Protein AF-A0A6A9TA96-F1 (afdb_monomer_lite)

Structure (mmCIF, N/CA/C/O backbone):
data_AF-A0A6A9TA96-F1
#
_entry.id   AF-A0A6A9TA96-F1
#
loop_
_atom_site.group_PDB
_atom_site.id
_atom_site.type_symbol
_atom_site.label_atom_id
_atom_site.label_alt_id
_atom_site.label_comp_id
_atom_site.label_asym_id
_atom_site.label_entity_id
_atom_site.label_seq_id
_atom_site.pdbx_PDB_ins_code
_atom_site.Cartn_x
_atom_site.Cartn_y
_atom_site.Cartn_z
_atom_site.occupancy
_atom_site.B_iso_or_equiv
_atom_site.auth_seq_id
_atom_site.auth_comp_id
_atom_site.auth_asym_id
_atom_site.auth_atom_id
_atom_site.pdbx_PDB_model_num
ATOM 1 N N . MET A 1 1 ? 14.847 19.707 -3.469 1.00 30.00 1 MET A N 1
ATOM 2 C CA . MET A 1 1 ? 13.689 18.812 -3.678 1.00 30.00 1 MET A CA 1
ATOM 3 C C . MET A 1 1 ? 14.138 17.397 -3.348 1.00 30.00 1 MET A C 1
ATOM 5 O O . MET A 1 1 ? 14.664 16.710 -4.213 1.00 30.00 1 MET A O 1
ATOM 9 N N . SER A 1 2 ? 14.059 17.014 -2.070 1.00 25.34 2 SER A N 1
ATOM 10 C CA . SER A 1 2 ? 14.466 15.679 -1.622 1.00 25.34 2 SER A CA 1
ATOM 11 C C . SER A 1 2 ? 13.439 14.661 -2.094 1.00 25.34 2 SER A C 1
ATOM 13 O O . SER A 1 2 ? 12.311 14.654 -1.615 1.00 25.34 2 SER A O 1
ATOM 15 N N . SER A 1 3 ? 13.832 13.813 -3.042 1.00 28.92 3 SER A N 1
ATOM 16 C CA . SER A 1 3 ? 13.145 12.547 -3.272 1.00 28.92 3 SER A CA 1
ATOM 17 C C . SER A 1 3 ? 13.377 11.684 -2.038 1.00 28.92 3 SER A C 1
ATOM 19 O O . SER A 1 3 ? 14.459 11.126 -1.870 1.00 28.92 3 SER A O 1
ATOM 21 N N . VAL A 1 4 ? 12.390 11.624 -1.148 1.00 33.72 4 VAL A N 1
ATOM 22 C CA . VAL A 1 4 ? 12.349 10.601 -0.107 1.00 33.72 4 VAL A CA 1
ATOM 23 C C . VAL A 1 4 ? 12.050 9.301 -0.840 1.00 33.72 4 VAL A C 1
ATOM 25 O O . VAL A 1 4 ? 10.912 8.999 -1.179 1.00 33.72 4 VAL A O 1
ATOM 28 N N . THR A 1 5 ? 13.096 8.555 -1.180 1.00 41.03 5 THR A N 1
ATOM 29 C CA . THR A 1 5 ? 12.968 7.126 -1.445 1.00 41.03 5 THR A CA 1
ATOM 30 C C . THR A 1 5 ? 12.476 6.508 -0.146 1.00 41.03 5 THR A C 1
ATOM 32 O O . THR A 1 5 ? 13.286 6.236 0.735 1.00 41.03 5 THR A O 1
ATOM 35 N N . GLY A 1 6 ? 11.155 6.398 0.009 1.00 42.59 6 GLY A N 1
ATOM 36 C CA . GLY A 1 6 ? 10.542 5.762 1.164 1.00 42.59 6 GLY A CA 1
ATOM 37 C C . GLY A 1 6 ? 11.097 4.352 1.283 1.00 42.59 6 GLY A C 1
ATOM 38 O O . GLY A 1 6 ? 10.805 3.502 0.442 1.00 42.59 6 GLY A O 1
ATOM 39 N N . GLU A 1 7 ? 11.954 4.133 2.280 1.00 48.88 7 GLU A N 1
ATOM 40 C CA . GLU A 1 7 ? 12.377 2.793 2.667 1.00 48.88 7 GLU A CA 1
ATOM 41 C C . GLU A 1 7 ? 11.119 1.968 2.918 1.00 48.88 7 GLU A C 1
ATOM 43 O O . GLU A 1 7 ? 10.168 2.436 3.551 1.00 48.88 7 GLU A O 1
ATOM 48 N N . ILE A 1 8 ? 11.089 0.794 2.298 1.00 52.81 8 ILE A N 1
ATOM 49 C CA . ILE A 1 8 ? 9.948 -0.109 2.288 1.00 52.81 8 ILE A CA 1
ATOM 50 C C . ILE A 1 8 ? 10.206 -1.139 3.382 1.00 52.81 8 ILE A C 1
ATOM 52 O O . ILE A 1 8 ? 11.302 -1.690 3.437 1.00 52.81 8 ILE A O 1
ATOM 56 N N . SER A 1 9 ? 9.229 -1.357 4.256 1.00 56.16 9 SER A N 1
ATOM 57 C CA . SER A 1 9 ? 9.352 -2.243 5.412 1.00 56.16 9 SER A CA 1
ATOM 58 C C . SER A 1 9 ? 9.033 -3.686 5.017 1.00 56.16 9 SER A C 1
ATOM 60 O O . SER A 1 9 ? 8.290 -3.918 4.061 1.00 56.16 9 SER A O 1
ATOM 62 N N . ARG A 1 10 ? 9.533 -4.657 5.791 1.00 55.06 10 ARG A N 1
ATOM 63 C CA . ARG A 1 10 ? 9.153 -6.080 5.701 1.00 55.06 10 ARG A CA 1
ATOM 64 C C . ARG A 1 10 ? 7.631 -6.270 5.726 1.00 55.06 10 ARG A C 1
ATOM 66 O O . ARG A 1 10 ? 7.088 -7.121 5.039 1.00 55.06 10 ARG A O 1
ATOM 73 N N . LEU A 1 11 ? 6.906 -5.410 6.440 1.00 58.88 11 LEU A N 1
ATOM 74 C CA . LEU A 1 11 ? 5.443 -5.468 6.471 1.00 58.88 11 LEU A CA 1
ATOM 75 C C . LEU A 1 11 ? 4.787 -5.203 5.118 1.00 58.88 11 LEU A C 1
ATOM 77 O O . LEU A 1 11 ? 3.706 -5.722 4.871 1.00 58.88 11 LEU A O 1
ATOM 81 N N . ASP A 1 12 ? 5.436 -4.470 4.213 1.00 57.81 12 ASP A N 1
ATOM 82 C CA . ASP A 1 12 ? 4.929 -4.285 2.853 1.00 57.81 12 ASP A CA 1
ATOM 83 C C . ASP A 1 12 ? 5.019 -5.572 2.015 1.00 57.81 12 ASP A C 1
ATOM 85 O O . ASP A 1 12 ? 4.557 -5.565 0.868 1.00 57.81 12 ASP A O 1
ATOM 89 N N . THR A 1 13 ? 5.603 -6.650 2.576 1.00 57.91 13 THR A N 1
ATOM 90 C CA . THR A 1 13 ? 5.736 -7.962 1.945 1.00 57.91 13 THR A CA 1
ATOM 91 C C . THR A 1 13 ? 4.836 -9.085 2.419 1.00 57.91 13 THR A C 1
ATOM 93 O O . THR A 1 13 ? 4.806 -10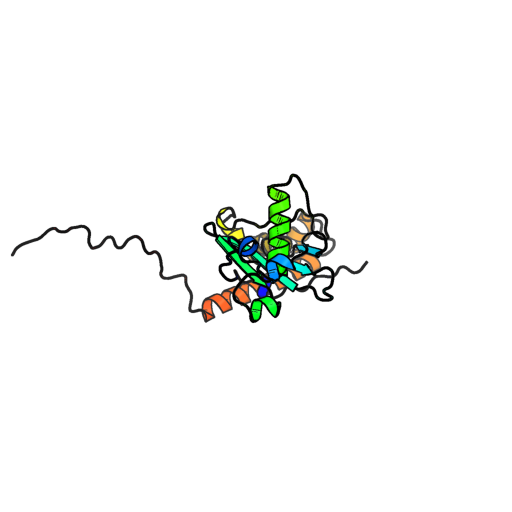.123 1.764 1.00 57.91 13 THR A O 1
ATOM 96 N N . GLU A 1 14 ? 4.025 -8.877 3.455 1.00 67.06 14 GLU A N 1
ATOM 97 C CA . GLU A 1 14 ? 3.219 -9.941 4.070 1.00 67.06 14 GLU A CA 1
ATOM 98 C C . GLU A 1 14 ? 1.698 -9.685 3.989 1.00 67.06 14 GLU A C 1
ATOM 100 O O . GLU A 1 14 ? 1.204 -8.596 4.304 1.00 67.06 14 GLU A O 1
ATOM 105 N N . ILE A 1 15 ? 0.922 -10.686 3.534 1.00 69.31 15 ILE A N 1
ATOM 106 C CA . ILE A 1 15 ? -0.541 -10.588 3.571 1.00 69.31 15 ILE A CA 1
ATOM 107 C C . ILE A 1 15 ? -0.902 -10.693 5.043 1.00 69.31 15 ILE A C 1
ATOM 109 O O . ILE A 1 15 ? -0.838 -11.776 5.616 1.00 69.31 15 ILE A O 1
ATOM 113 N N . GLY A 1 16 ? -1.255 -9.559 5.641 1.00 74.44 16 GLY A N 1
ATOM 114 C CA . GLY A 1 16 ? -1.584 -9.505 7.056 1.00 74.44 16 GLY A CA 1
ATOM 115 C C . GLY A 1 16 ? -2.846 -10.282 7.439 1.00 74.44 16 GLY A C 1
ATOM 116 O O . GLY A 1 16 ? -3.554 -10.855 6.604 1.00 74.44 16 GLY A O 1
ATOM 117 N N . ASP A 1 17 ? -3.157 -10.242 8.729 1.00 80.56 17 ASP A N 1
ATOM 118 C CA . ASP A 1 17 ? -4.259 -10.978 9.339 1.00 80.56 17 ASP A CA 1
ATOM 119 C C . ASP A 1 17 ? -5.628 -10.663 8.734 1.00 80.56 17 ASP A C 1
ATOM 121 O O . ASP A 1 17 ? -5.887 -9.593 8.176 1.00 80.56 17 ASP A O 1
ATOM 125 N N . ARG A 1 18 ? -6.572 -11.594 8.911 1.00 85.50 18 ARG A N 1
ATOM 126 C CA . ARG A 1 18 ? -7.978 -11.359 8.575 1.00 85.50 18 ARG A CA 1
ATOM 127 C C . ARG A 1 18 ? -8.570 -10.304 9.512 1.00 85.50 18 ARG A C 1
ATOM 129 O O . ARG A 1 18 ? -8.694 -10.521 10.715 1.00 85.50 18 ARG A O 1
ATOM 136 N N . LEU A 1 19 ? -9.033 -9.197 8.939 1.00 86.25 19 LEU A N 1
ATOM 137 C CA . LEU A 1 19 ? -9.607 -8.067 9.664 1.00 86.25 19 LEU A CA 1
ATOM 138 C C . LEU A 1 19 ? -11.125 -8.001 9.496 1.00 86.25 19 LEU A C 1
ATOM 140 O O . LEU A 1 19 ? -11.675 -8.206 8.409 1.00 86.25 19 LEU A O 1
ATOM 144 N N . SER A 1 20 ? -11.815 -7.640 10.578 1.00 85.06 20 SER A N 1
ATOM 145 C CA . SER A 1 20 ? -13.244 -7.332 10.555 1.00 85.06 20 SER A CA 1
ATOM 146 C C . SER A 1 20 ? -13.474 -5.854 10.838 1.00 85.06 20 SER A C 1
ATOM 148 O O . SER A 1 20 ? -13.078 -5.344 11.881 1.00 85.06 20 SER A O 1
ATOM 150 N N . PHE A 1 21 ? -14.164 -5.180 9.916 1.00 83.75 21 PHE A N 1
ATOM 151 C CA . PHE A 1 21 ? -14.597 -3.785 10.068 1.00 83.75 21 PHE A CA 1
ATOM 152 C C . PHE A 1 21 ? -16.111 -3.648 10.277 1.00 83.75 21 PHE A C 1
ATOM 154 O O . PHE A 1 21 ? -16.600 -2.541 10.479 1.00 83.75 21 PHE A O 1
ATOM 161 N N . ARG A 1 22 ? -16.868 -4.753 10.184 1.00 74.56 22 ARG A N 1
ATOM 162 C CA . ARG A 1 22 ? -18.334 -4.730 10.029 1.00 74.56 22 ARG A CA 1
ATOM 163 C C . ARG A 1 22 ? -19.054 -4.112 11.232 1.00 74.56 22 ARG A C 1
ATOM 165 O O . ARG A 1 22 ? -20.012 -3.384 11.024 1.00 74.56 22 ARG A O 1
ATOM 172 N N . ASN A 1 23 ? -18.554 -4.347 12.446 1.00 74.94 23 ASN A N 1
ATOM 173 C CA . ASN A 1 23 ? -19.250 -3.968 13.682 1.00 74.94 23 ASN A CA 1
ATOM 174 C C . ASN A 1 23 ? -18.553 -2.835 14.452 1.00 74.94 23 ASN A C 1
ATOM 176 O O . ASN A 1 23 ? -19.055 -2.398 15.479 1.00 74.94 23 ASN A O 1
ATOM 180 N N . LEU A 1 24 ? -17.403 -2.346 13.977 1.00 78.38 24 LEU A N 1
ATOM 181 C CA . LEU A 1 24 ? -16.628 -1.315 14.680 1.00 78.38 24 LEU A CA 1
ATOM 182 C C . LEU A 1 24 ? -17.373 0.018 14.868 1.00 78.38 24 LEU A C 1
ATOM 184 O O . LEU A 1 24 ? -17.232 0.605 15.942 1.00 78.38 24 LEU A O 1
ATOM 188 N N . PRO A 1 25 ? -18.168 0.510 13.888 1.00 70.62 25 PRO A N 1
ATOM 189 C CA . PRO A 1 25 ? -18.935 1.739 14.080 1.00 70.62 25 PRO A CA 1
ATOM 190 C C . PRO A 1 25 ? -19.945 1.630 15.227 1.00 70.62 25 PRO A C 1
ATOM 192 O O . PRO A 1 25 ? -20.059 2.552 16.027 1.00 70.62 25 PRO A O 1
ATOM 195 N N . GLU A 1 26 ? -20.652 0.502 15.307 1.00 66.81 26 GLU A N 1
ATOM 196 C CA . GLU A 1 26 ? -21.730 0.260 16.273 1.00 66.81 26 GLU A CA 1
ATOM 197 C C . GLU A 1 26 ? -21.192 -0.135 17.653 1.00 66.81 26 GLU A C 1
ATOM 199 O O . GLU A 1 26 ? -21.754 0.252 18.671 1.00 66.81 26 GLU A O 1
ATOM 204 N N . ALA A 1 27 ? -20.062 -0.845 17.697 1.00 68.62 27 ALA A N 1
ATOM 205 C CA . ALA A 1 27 ? -19.408 -1.270 18.933 1.00 68.62 27 ALA A CA 1
ATOM 206 C C . ALA A 1 27 ? -18.688 -0.133 19.682 1.00 68.62 27 ALA A C 1
ATOM 208 O O . ALA A 1 27 ? -18.127 -0.368 20.749 1.00 68.62 27 ALA A O 1
ATOM 209 N N . GLY A 1 28 ? -18.662 1.087 19.132 1.00 71.38 28 GLY A N 1
ATOM 210 C CA . GLY A 1 28 ? -17.949 2.211 19.739 1.00 71.38 28 GLY A CA 1
ATOM 211 C C . GLY A 1 28 ? -16.431 2.010 19.786 1.00 71.38 28 GLY A C 1
ATOM 212 O O . GLY A 1 28 ? -15.777 2.493 20.708 1.00 71.38 28 GLY A O 1
ATOM 213 N N . ASP A 1 29 ? -15.869 1.287 18.812 1.00 85.19 29 ASP A N 1
ATOM 214 C CA . ASP A 1 29 ? -14.448 0.947 18.802 1.00 85.19 29 ASP A CA 1
ATOM 215 C C . ASP A 1 29 ? -13.564 2.207 18.819 1.00 85.19 29 ASP A C 1
ATOM 217 O O . ASP A 1 29 ? -13.749 3.147 18.037 1.00 85.19 29 ASP A O 1
ATOM 221 N N . THR A 1 30 ? -12.579 2.228 19.720 1.00 83.12 30 THR A N 1
ATOM 222 C CA . THR A 1 30 ? -11.767 3.426 19.970 1.00 83.12 30 THR A CA 1
ATOM 223 C C . THR A 1 30 ? -10.874 3.764 18.776 1.00 83.12 30 THR A C 1
ATOM 225 O O . THR A 1 30 ? -10.707 4.941 18.446 1.00 83.12 30 THR A O 1
ATOM 228 N N . SER A 1 31 ? -10.308 2.763 18.100 1.00 85.75 31 SER A N 1
ATOM 229 C CA . SER A 1 31 ? -9.467 2.963 16.916 1.00 85.75 31 SER A CA 1
ATOM 230 C C . SER A 1 31 ? -10.297 3.464 15.739 1.00 85.75 31 SER A C 1
ATOM 232 O O . SER A 1 31 ? -9.901 4.421 15.065 1.00 85.75 31 SER A O 1
ATOM 234 N N . TRP A 1 32 ? -11.494 2.907 15.553 1.00 84.75 32 TRP A N 1
ATOM 235 C CA . TRP A 1 32 ? -12.450 3.379 14.561 1.00 84.75 32 TRP A CA 1
ATOM 236 C C . TRP A 1 32 ? -12.879 4.821 14.826 1.00 84.75 32 TRP A C 1
ATOM 238 O O . TRP A 1 32 ? -12.870 5.642 13.908 1.00 84.75 32 TRP A O 1
ATOM 248 N N . GLN A 1 33 ? -13.227 5.169 16.064 1.00 86.38 33 GLN A N 1
ATOM 249 C CA . GLN A 1 33 ? -13.641 6.525 16.420 1.00 86.38 33 GLN A CA 1
ATOM 250 C C . GLN A 1 33 ? -12.507 7.536 16.289 1.00 86.38 33 GLN A C 1
ATOM 252 O O . GLN A 1 33 ? -12.757 8.658 15.854 1.00 86.38 33 GLN A O 1
ATOM 257 N N . LYS A 1 34 ? -11.268 7.166 16.630 1.00 87.12 34 LYS A N 1
ATOM 258 C CA . LYS A 1 34 ? -10.094 8.044 16.517 1.00 87.12 34 LYS A CA 1
ATOM 259 C C . LYS A 1 34 ? -9.636 8.251 15.078 1.00 87.12 34 LYS A C 1
ATOM 261 O O . LYS A 1 34 ? -9.070 9.297 14.787 1.00 87.12 34 LYS A O 1
ATOM 266 N N . ALA A 1 35 ? -9.910 7.319 14.169 1.00 88.25 35 ALA A N 1
ATOM 267 C CA . ALA A 1 35 ? -9.475 7.432 12.782 1.00 88.25 35 ALA A CA 1
ATOM 268 C C . ALA A 1 35 ? -10.060 8.680 12.098 1.00 88.25 35 ALA A C 1
ATOM 270 O O . ALA A 1 35 ? -11.286 8.827 11.993 1.00 88.25 35 ALA A O 1
ATOM 271 N N . ARG A 1 36 ? -9.174 9.566 11.625 1.00 89.06 36 ARG A N 1
ATOM 272 C CA . ARG A 1 36 ? -9.486 10.824 10.926 1.00 89.06 36 ARG A CA 1
ATOM 273 C C . ARG A 1 36 ? -9.069 10.719 9.451 1.00 89.06 36 ARG A C 1
ATOM 275 O O . ARG A 1 36 ? -7.999 11.209 9.107 1.00 89.06 36 ARG A O 1
ATOM 282 N N . PRO A 1 37 ? -9.876 10.091 8.574 1.00 85.19 37 PRO A N 1
ATOM 283 C CA . PRO A 1 37 ? -9.477 9.816 7.189 1.00 85.19 37 PRO A CA 1
ATOM 284 C C . PRO A 1 37 ? -9.059 11.078 6.423 1.00 85.19 37 PRO A C 1
ATOM 286 O O . PRO A 1 37 ? -8.030 11.071 5.774 1.00 85.19 37 PRO A O 1
ATOM 289 N N . TYR A 1 38 ? -9.787 12.184 6.576 1.00 81.06 38 TYR A N 1
ATOM 290 C CA . TYR A 1 38 ? -9.560 13.421 5.808 1.00 81.06 38 TYR A CA 1
ATOM 291 C C . TYR A 1 38 ? -8.459 14.333 6.357 1.00 81.06 38 TYR A C 1
ATOM 293 O O . TYR A 1 38 ? -8.223 15.408 5.823 1.00 81.06 38 TYR A O 1
ATOM 301 N N . GLN A 1 39 ? -7.858 13.957 7.481 1.00 86.25 39 GLN A N 1
ATOM 302 C CA . GLN A 1 39 ? -6.756 14.699 8.094 1.00 86.25 39 GLN A CA 1
ATOM 303 C C . GLN A 1 39 ? -5.508 13.817 8.214 1.00 86.25 39 GLN A C 1
ATOM 305 O O . GLN A 1 39 ? -4.517 14.238 8.794 1.00 86.25 39 GLN A O 1
ATOM 310 N N . SER A 1 40 ? -5.586 12.570 7.741 1.00 91.75 40 SER A N 1
ATOM 311 C CA . SER A 1 40 ? -4.449 11.659 7.715 1.00 91.75 40 SER A CA 1
ATOM 312 C C . SER A 1 40 ? -3.765 11.775 6.364 1.00 91.75 40 SER A C 1
ATOM 314 O O . SER A 1 40 ? -4.443 11.889 5.343 1.00 91.75 40 SER A O 1
ATOM 316 N N . ASP A 1 41 ? -2.443 11.680 6.361 1.00 94.06 41 ASP A N 1
ATOM 317 C CA . ASP A 1 41 ? -1.680 11.585 5.127 1.00 94.06 41 ASP A CA 1
ATOM 318 C C . ASP A 1 41 ? -1.533 10.120 4.724 1.00 94.06 41 ASP A C 1
ATOM 320 O O . ASP A 1 41 ? -1.311 9.238 5.563 1.00 94.06 41 ASP A O 1
ATOM 324 N N . PHE A 1 42 ? -1.635 9.869 3.423 1.00 93.38 42 PHE A N 1
ATOM 325 C CA . PHE A 1 42 ? -1.468 8.549 2.832 1.00 93.38 42 PHE A CA 1
ATOM 326 C C . PHE A 1 42 ? -0.404 8.621 1.751 1.00 93.38 42 PHE A C 1
ATOM 328 O O . PHE A 1 42 ? -0.450 9.501 0.900 1.00 93.38 42 PHE A O 1
ATOM 335 N N . GLU A 1 43 ? 0.513 7.667 1.731 1.00 91.62 43 GLU A N 1
ATOM 336 C CA . GLU A 1 43 ? 1.447 7.476 0.629 1.00 91.62 43 GLU A CA 1
ATOM 337 C C . GLU A 1 43 ? 1.309 6.045 0.129 1.00 91.62 43 GLU A C 1
ATOM 339 O O . GLU A 1 43 ? 1.587 5.093 0.858 1.00 91.62 43 GLU A O 1
ATOM 344 N N . ARG A 1 44 ? 0.873 5.859 -1.118 1.00 87.56 44 ARG A N 1
ATOM 345 C CA . ARG A 1 44 ? 0.816 4.513 -1.689 1.00 87.56 44 ARG A CA 1
ATOM 346 C C . ARG A 1 44 ? 2.223 4.007 -2.013 1.00 87.56 44 ARG A C 1
ATOM 348 O O . ARG A 1 44 ? 2.898 4.591 -2.867 1.00 87.56 44 ARG A O 1
ATOM 355 N N . LEU A 1 45 ? 2.619 2.892 -1.399 1.00 83.31 45 LEU A N 1
ATOM 356 C CA . LEU A 1 45 ? 3.893 2.214 -1.657 1.00 83.31 45 LEU A CA 1
ATOM 357 C C . LEU A 1 45 ? 3.745 1.120 -2.715 1.00 83.31 45 LEU A C 1
ATOM 359 O O . LEU A 1 45 ? 4.517 1.062 -3.671 1.00 83.31 45 LEU A O 1
ATOM 363 N N . SER A 1 46 ? 2.735 0.263 -2.572 1.00 77.50 46 SER A N 1
ATOM 364 C CA . SER A 1 46 ? 2.457 -0.842 -3.492 1.00 77.50 46 SER A CA 1
ATOM 365 C C . SER A 1 46 ? 0.957 -0.973 -3.759 1.00 77.50 46 SER A C 1
ATOM 367 O O . SER A 1 46 ? 0.160 -0.075 -3.464 1.00 77.50 46 SER A O 1
ATOM 369 N N . LYS A 1 47 ? 0.540 -2.090 -4.365 1.00 78.31 47 LYS A N 1
ATOM 370 C CA . LYS A 1 47 ? -0.883 -2.330 -4.621 1.00 78.31 47 LYS A CA 1
ATOM 371 C C . LYS A 1 47 ? -1.676 -2.446 -3.315 1.00 78.31 47 LYS A C 1
ATOM 373 O O . LYS A 1 47 ? -2.798 -1.944 -3.266 1.00 78.31 47 LYS A O 1
ATOM 378 N N . LEU A 1 48 ? -1.052 -3.033 -2.291 1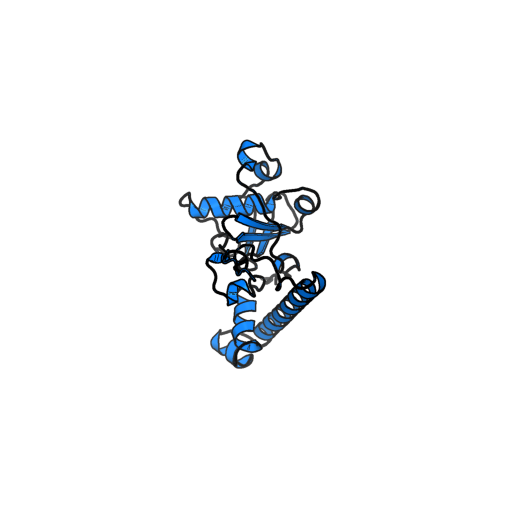.00 79.50 48 LEU A N 1
ATOM 379 C CA . LEU A 1 48 ? -1.607 -3.235 -0.953 1.00 79.50 48 LEU A CA 1
ATOM 380 C C . LEU A 1 48 ? -0.947 -2.391 0.143 1.00 79.50 48 LEU A C 1
ATOM 382 O O . LEU A 1 48 ? -1.595 -2.146 1.158 1.00 79.50 48 LEU A O 1
ATOM 386 N N . GLY A 1 49 ? 0.311 -1.989 -0.044 1.00 86.12 49 GLY A N 1
ATOM 387 C CA . GLY A 1 49 ? 1.128 -1.285 0.942 1.00 86.12 49 GLY A CA 1
ATOM 388 C C . GLY A 1 49 ? 0.971 0.231 0.871 1.00 86.12 49 GLY A C 1
ATOM 389 O O . GLY A 1 49 ? 0.979 0.832 -0.210 1.00 86.12 49 GLY A O 1
ATOM 390 N N . TRP A 1 50 ? 0.865 0.846 2.039 1.00 89.56 50 TRP A N 1
ATOM 391 C CA . TRP A 1 50 ? 0.659 2.269 2.260 1.00 89.56 50 TRP A CA 1
ATOM 392 C C . TRP A 1 50 ? 1.534 2.730 3.419 1.00 89.56 50 TRP A C 1
ATOM 394 O O . TRP A 1 50 ? 1.647 2.024 4.415 1.00 89.56 50 TRP A O 1
ATOM 404 N N . LYS A 1 51 ? 2.064 3.950 3.352 1.00 92.25 51 LYS A N 1
ATOM 405 C CA . LYS A 1 51 ? 2.400 4.690 4.569 1.00 92.25 51 LYS A CA 1
ATOM 406 C C . LYS A 1 51 ? 1.186 5.500 4.980 1.00 92.25 51 LYS A C 1
ATOM 408 O O . LYS A 1 51 ? 0.536 6.122 4.139 1.00 92.25 51 LYS A O 1
ATOM 413 N N . VAL A 1 52 ? 0.878 5.487 6.267 1.00 93.69 52 VAL A N 1
ATOM 414 C CA . VAL A 1 52 ? -0.223 6.260 6.837 1.00 93.69 52 VAL A CA 1
ATOM 415 C C . VAL A 1 52 ? 0.304 7.066 8.008 1.00 93.69 52 VAL A C 1
ATOM 417 O O . VAL A 1 52 ? 0.934 6.511 8.908 1.00 93.69 52 VAL A O 1
ATOM 420 N N . ARG A 1 53 ? 0.015 8.365 8.017 1.00 94.81 53 ARG A N 1
ATOM 421 C CA . ARG A 1 53 ? 0.316 9.253 9.138 1.00 94.81 53 ARG A CA 1
ATOM 422 C C . ARG A 1 53 ? -0.969 9.884 9.647 1.00 94.81 53 ARG A C 1
ATOM 424 O O . ARG A 1 53 ? -1.725 10.486 8.891 1.00 94.81 53 ARG A O 1
ATOM 431 N N . SER A 1 54 ? -1.227 9.726 10.940 1.00 90.56 54 SER A N 1
ATOM 432 C CA . SER A 1 54 ? -2.359 10.380 11.603 1.00 90.56 54 SER A CA 1
ATOM 433 C C . SER A 1 54 ? -2.108 11.895 11.728 1.00 90.56 54 SER A C 1
ATOM 435 O O . SER A 1 54 ? -0.956 12.282 11.891 1.00 90.56 54 SER A O 1
ATOM 437 N N . PRO A 1 55 ? -3.142 12.758 11.766 1.00 84.00 55 PRO A N 1
ATOM 438 C CA . PRO A 1 55 ? -2.979 14.223 11.829 1.00 84.00 55 PRO A CA 1
ATOM 439 C C . PRO A 1 55 ? -2.114 14.729 12.987 1.00 84.00 55 PRO A C 1
ATOM 441 O O . PRO A 1 55 ? -1.403 15.717 12.852 1.00 84.00 55 PRO A O 1
ATOM 444 N N . ASN A 1 56 ? -2.192 14.048 14.131 1.00 78.75 56 ASN A N 1
ATOM 445 C CA . ASN A 1 56 ? -1.448 14.391 15.345 1.00 78.75 56 ASN A CA 1
ATOM 446 C C . ASN A 1 56 ? -0.281 13.421 15.597 1.00 78.75 56 ASN A C 1
ATOM 448 O O . ASN A 1 56 ? 0.251 13.383 16.702 1.00 78.75 56 ASN A O 1
ATOM 452 N N . GLY A 1 57 ? 0.034 12.559 14.627 1.00 76.88 57 GLY A N 1
ATOM 453 C CA . GLY A 1 57 ? 1.123 11.595 14.713 1.00 76.88 57 GLY A CA 1
ATOM 454 C C . GLY A 1 57 ? 2.362 12.138 14.015 1.00 76.88 57 GLY A C 1
ATOM 455 O O . GLY A 1 57 ? 2.278 12.605 12.882 1.00 76.88 57 GLY A O 1
ATOM 456 N N . GLU A 1 58 ? 3.510 12.058 14.680 1.00 71.56 58 GLU A N 1
ATOM 457 C CA . GLU A 1 58 ? 4.789 12.457 14.082 1.00 71.56 58 GLU A CA 1
ATOM 458 C C . GLU A 1 58 ? 5.343 11.370 13.142 1.00 71.56 58 GLU A C 1
ATOM 460 O O . GLU A 1 58 ? 6.047 11.679 12.179 1.00 71.56 58 GLU A O 1
ATOM 465 N N . GLU A 1 59 ? 4.968 10.107 13.367 1.00 87.44 59 GLU A N 1
ATOM 466 C CA . GLU A 1 59 ? 5.503 8.943 12.657 1.00 87.44 59 GLU A CA 1
ATOM 467 C C . GLU A 1 59 ? 4.592 8.458 11.519 1.00 87.44 59 GLU A C 1
ATOM 469 O O . GLU A 1 59 ? 3.360 8.441 11.614 1.00 87.44 59 GLU A O 1
ATOM 474 N N . TRP A 1 60 ? 5.230 8.033 10.427 1.00 92.38 60 TRP A N 1
ATOM 475 C CA . TRP A 1 60 ? 4.586 7.291 9.348 1.00 92.38 60 TRP A CA 1
ATOM 476 C C . TRP A 1 60 ? 4.601 5.802 9.668 1.00 92.38 60 TRP A C 1
ATOM 478 O O . TRP A 1 60 ? 5.662 5.247 9.937 1.00 92.38 60 TRP A O 1
ATOM 488 N N . HIS A 1 61 ? 3.448 5.158 9.540 1.00 91.12 61 HIS A N 1
ATOM 489 C CA . HIS A 1 61 ? 3.299 3.725 9.756 1.00 91.12 61 HIS A CA 1
ATOM 490 C C . HIS A 1 61 ? 3.129 2.981 8.440 1.00 91.12 61 HIS A C 1
ATOM 492 O O . HIS A 1 61 ? 2.341 3.409 7.593 1.00 91.12 61 HIS A O 1
ATOM 498 N N . HIS A 1 62 ? 3.827 1.860 8.281 1.00 89.19 62 HIS A N 1
ATOM 499 C CA . HIS A 1 62 ? 3.608 0.933 7.177 1.00 89.19 62 HIS A CA 1
ATOM 500 C C . HIS A 1 62 ? 2.320 0.143 7.411 1.00 89.19 62 HIS A C 1
ATOM 502 O O . HIS A 1 62 ? 2.079 -0.394 8.495 1.00 89.19 62 HIS A O 1
ATOM 508 N N . VAL A 1 63 ? 1.461 0.115 6.394 1.00 89.94 63 VAL A N 1
ATOM 509 C CA . VAL A 1 63 ? 0.115 -0.454 6.436 1.00 89.94 63 VAL A CA 1
ATOM 510 C C . VAL A 1 63 ? -0.138 -1.266 5.178 1.00 89.94 63 VAL A C 1
ATOM 512 O O . VAL A 1 63 ? -0.102 -0.740 4.070 1.00 89.94 63 VAL A O 1
ATOM 515 N N . VAL A 1 64 ? -0.513 -2.526 5.355 1.00 88.88 64 VAL A N 1
ATOM 516 C CA . VAL A 1 64 ? -1.038 -3.378 4.287 1.00 88.88 64 VAL A CA 1
ATOM 517 C C . VAL A 1 64 ? -2.540 -3.506 4.469 1.00 88.88 64 VAL A C 1
ATOM 519 O O . VAL A 1 64 ? -3.003 -3.838 5.559 1.00 88.88 64 VAL A O 1
ATOM 522 N N . LEU A 1 65 ? -3.323 -3.249 3.418 1.00 89.62 65 LEU A N 1
ATOM 523 C CA . LEU A 1 65 ? -4.767 -3.489 3.448 1.00 89.62 65 LEU A CA 1
ATOM 524 C C . LEU A 1 65 ? -5.304 -3.897 2.075 1.00 89.62 65 LEU A C 1
ATOM 526 O O . LEU A 1 65 ? -5.211 -3.145 1.104 1.00 89.62 65 LEU A O 1
ATOM 530 N N . GLY A 1 66 ? -5.938 -5.066 2.031 1.00 89.44 66 GLY A N 1
ATOM 531 C CA . GLY A 1 66 ? -6.527 -5.670 0.839 1.00 89.44 66 GLY A CA 1
ATOM 532 C C . GLY A 1 66 ? -7.849 -6.363 1.113 1.00 89.44 66 GLY A C 1
ATOM 533 O O . GLY A 1 66 ? -8.266 -6.522 2.265 1.00 89.44 66 GLY A O 1
ATOM 534 N N . ARG A 1 67 ? -8.503 -6.809 0.039 1.00 88.69 67 ARG A N 1
ATOM 535 C CA . ARG A 1 67 ? -9.592 -7.786 0.115 1.00 88.69 67 ARG A CA 1
ATOM 536 C C . ARG A 1 67 ? -9.134 -9.131 -0.432 1.00 88.69 67 ARG A C 1
ATOM 538 O O . ARG A 1 67 ? -8.382 -9.170 -1.397 1.00 88.69 67 ARG A O 1
ATOM 545 N N . LYS A 1 68 ? -9.569 -10.209 0.220 1.00 85.81 68 LYS A N 1
ATOM 546 C CA . LYS A 1 68 ? -9.340 -11.597 -0.196 1.00 85.81 68 LYS A CA 1
ATOM 547 C C . LYS A 1 68 ? -10.528 -12.450 0.224 1.00 85.81 68 LYS A C 1
ATOM 549 O O . LYS A 1 68 ? -10.956 -12.385 1.381 1.00 85.81 68 LYS A O 1
ATOM 554 N N . SER A 1 69 ? -11.082 -13.218 -0.707 1.00 85.44 69 SER A N 1
ATOM 555 C CA . SER A 1 69 ? -12.254 -14.083 -0.522 1.00 85.44 69 SER A CA 1
ATOM 556 C C . SER A 1 69 ? -13.419 -13.359 0.168 1.00 85.44 69 SER A C 1
ATOM 558 O O . SER A 1 69 ? -14.023 -13.848 1.126 1.00 85.44 69 SER A O 1
ATOM 560 N N . GLY A 1 70 ? -13.680 -12.119 -0.258 1.00 82.81 70 GLY A N 1
ATOM 561 C CA . GLY A 1 70 ? -14.728 -11.248 0.284 1.00 82.81 70 GLY A CA 1
ATOM 562 C C . GLY A 1 70 ? -14.456 -10.619 1.663 1.00 82.81 70 GLY A C 1
ATOM 563 O O . GLY A 1 70 ? -15.218 -9.735 2.071 1.00 82.81 70 GLY A O 1
ATOM 564 N N . GLY A 1 71 ? -13.387 -11.012 2.366 1.00 86.69 71 GLY A N 1
ATOM 565 C CA . GLY A 1 71 ? -12.939 -10.433 3.641 1.00 86.69 71 GLY A CA 1
ATOM 566 C C . GLY A 1 71 ? -11.843 -9.378 3.473 1.00 86.69 71 GLY A C 1
ATOM 567 O O . GLY A 1 71 ? -11.297 -9.226 2.385 1.00 86.69 71 GLY A O 1
ATOM 568 N N . PHE A 1 72 ? -11.522 -8.644 4.545 1.00 89.81 72 PHE A N 1
ATOM 569 C CA . PHE A 1 72 ? -10.335 -7.783 4.575 1.00 89.81 72 PHE A CA 1
ATOM 570 C C . PHE A 1 72 ? -9.150 -8.541 5.164 1.00 89.81 72 PHE A C 1
ATOM 572 O O . PHE A 1 72 ? -9.313 -9.295 6.123 1.00 89.81 72 PHE A O 1
ATOM 579 N N . VAL A 1 73 ? -7.974 -8.304 4.598 1.00 89.12 73 VAL A N 1
ATOM 580 C CA . VAL A 1 73 ? -6.682 -8.775 5.102 1.00 89.12 73 VAL A CA 1
ATOM 581 C C . VAL A 1 73 ? -5.752 -7.580 5.241 1.00 89.12 73 VAL A C 1
ATOM 583 O O . VAL A 1 73 ? -5.796 -6.678 4.399 1.00 89.12 73 VAL A O 1
ATOM 586 N N . GLY A 1 74 ? -4.959 -7.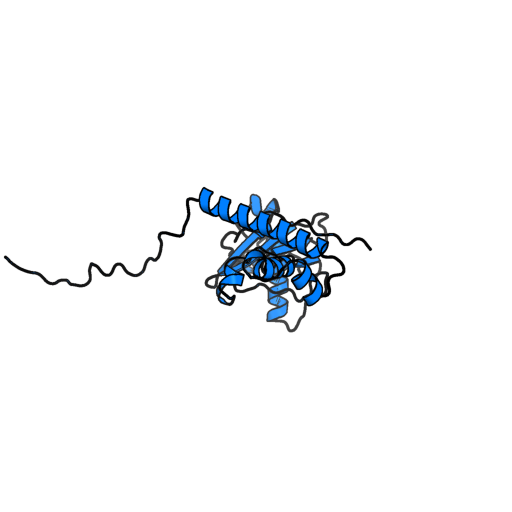519 6.305 1.00 88.75 74 GLY A N 1
ATOM 587 C CA . GLY A 1 74 ? -4.062 -6.388 6.497 1.00 88.75 74 GLY A CA 1
ATOM 588 C C . GLY A 1 74 ? -3.234 -6.422 7.770 1.00 88.75 74 GLY A C 1
ATOM 589 O O . GLY A 1 74 ? -3.523 -7.168 8.699 1.00 88.75 74 GLY A O 1
ATOM 590 N N . ALA A 1 75 ? -2.206 -5.583 7.793 1.00 88.56 75 ALA A N 1
ATOM 591 C CA . ALA A 1 75 ? -1.271 -5.438 8.900 1.00 88.56 75 ALA A CA 1
ATOM 592 C C . ALA A 1 75 ? -0.829 -3.979 9.044 1.00 88.56 75 ALA A C 1
ATOM 594 O O . ALA A 1 75 ? -0.984 -3.174 8.122 1.00 88.56 75 ALA A O 1
ATOM 595 N N . CYS A 1 76 ? -0.297 -3.630 10.212 1.00 88.94 76 CYS A N 1
ATOM 596 C CA . CYS A 1 76 ? 0.304 -2.327 10.468 1.00 88.94 76 CYS A CA 1
ATOM 597 C C . CYS A 1 76 ? 1.466 -2.468 11.457 1.00 88.94 76 CYS A C 1
ATOM 599 O O . CYS A 1 76 ? 1.350 -3.217 12.420 1.00 88.94 76 CYS A O 1
ATOM 601 N N . ASP A 1 77 ? 2.549 -1.716 11.256 1.00 87.88 77 ASP A N 1
ATOM 602 C CA . ASP A 1 77 ? 3.734 -1.725 12.135 1.00 87.88 77 ASP A CA 1
ATOM 603 C C . ASP A 1 77 ? 3.538 -0.996 13.477 1.00 87.88 77 ASP A C 1
ATOM 605 O O . ASP A 1 77 ? 4.454 -0.915 14.293 1.00 87.88 77 ASP A O 1
ATOM 609 N N . CYS A 1 78 ? 2.358 -0.421 13.724 1.00 87.00 78 CYS A N 1
ATOM 610 C CA . CYS A 1 78 ? 2.135 0.355 14.931 1.00 87.00 78 CYS A CA 1
ATOM 611 C C . CYS A 1 78 ? 1.873 -0.545 16.146 1.00 87.00 78 CYS A C 1
ATOM 613 O O . CYS A 1 78 ? 1.170 -1.554 16.067 1.00 87.00 78 CYS A O 1
ATOM 615 N N . LYS A 1 79 ? 2.302 -0.087 17.328 1.00 84.50 79 LYS A N 1
ATOM 616 C CA . LYS A 1 79 ? 2.005 -0.740 18.620 1.00 84.50 79 LYS A CA 1
ATOM 617 C C . LYS A 1 79 ? 0.509 -0.985 18.841 1.00 84.50 79 LYS A C 1
ATOM 619 O O . LYS A 1 79 ? 0.106 -1.925 19.516 1.00 84.50 79 LYS A O 1
ATOM 624 N N . GLY A 1 80 ? -0.337 -0.123 18.274 1.00 82.94 80 GLY A N 1
ATOM 625 C CA . GLY A 1 80 ? -1.787 -0.277 18.342 1.00 82.94 80 GLY A CA 1
ATOM 626 C C . GLY A 1 80 ? -2.296 -1.539 17.644 1.00 82.94 80 GLY A C 1
ATOM 627 O O . GLY A 1 80 ? -3.314 -2.065 18.074 1.00 82.94 80 GLY A O 1
ATOM 628 N N . PHE A 1 81 ? -1.611 -2.009 16.603 1.00 85.81 81 PHE A N 1
ATOM 629 C CA . PHE A 1 81 ? -1.898 -3.275 15.934 1.00 85.81 81 PHE A CA 1
ATOM 630 C C . PHE A 1 81 ? -1.208 -4.446 16.642 1.00 85.81 81 PHE A C 1
ATOM 632 O O . PHE A 1 81 ? -1.847 -5.459 16.889 1.00 85.81 81 PHE A O 1
ATOM 639 N N . GLU A 1 82 ? 0.051 -4.267 17.058 1.00 83.06 82 GLU A N 1
ATOM 640 C CA . GLU A 1 82 ? 0.823 -5.282 17.793 1.00 83.06 82 GLU A CA 1
ATOM 641 C C . GLU A 1 82 ? 0.108 -5.763 19.071 1.00 83.06 82 GLU A C 1
ATOM 643 O O . GLU A 1 82 ? 0.025 -6.962 19.328 1.00 83.06 82 GLU A O 1
ATOM 648 N N . TYR A 1 83 ? -0.445 -4.839 19.867 1.00 78.56 83 TYR A N 1
ATOM 649 C CA . TYR A 1 83 ? -1.010 -5.166 21.184 1.00 78.56 83 TYR A CA 1
ATOM 650 C C . TYR A 1 83 ? -2.533 -5.336 21.216 1.00 78.56 83 TYR A C 1
ATOM 652 O O . TYR A 1 83 ? -3.067 -5.722 22.257 1.00 78.56 83 TYR A O 1
ATOM 660 N N . ASN A 1 84 ? -3.256 -5.061 20.124 1.00 76.75 84 ASN A N 1
ATOM 661 C CA . ASN A 1 84 ? -4.717 -5.175 20.109 1.00 76.75 84 ASN A CA 1
ATOM 662 C C . ASN A 1 84 ? -5.200 -6.103 19.000 1.00 76.75 84 ASN A C 1
ATOM 664 O O . ASN A 1 84 ? -4.768 -6.022 17.855 1.00 76.75 84 ASN A O 1
ATOM 668 N N . ARG A 1 85 ? -6.194 -6.937 19.320 1.00 73.88 85 ARG A N 1
ATOM 669 C CA . ARG A 1 85 ? -6.878 -7.747 18.310 1.00 73.88 85 ARG A CA 1
ATOM 670 C C . A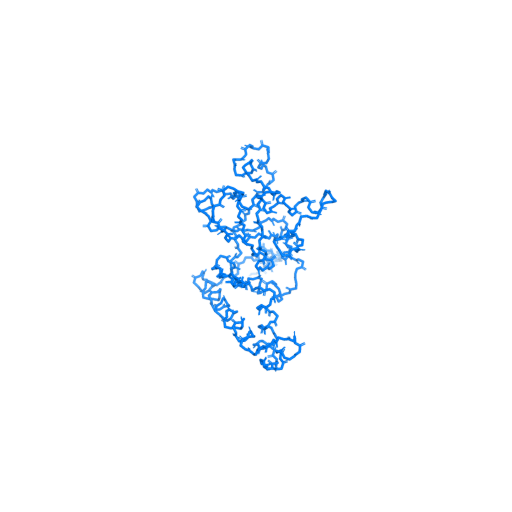RG A 1 85 ? -7.858 -6.882 17.529 1.00 73.88 85 ARG A C 1
ATOM 672 O O . ARG A 1 85 ? -8.955 -6.606 18.007 1.00 73.88 85 ARG A O 1
ATOM 679 N N . GLY A 1 86 ? -7.479 -6.497 16.316 1.00 81.94 86 GLY A N 1
ATOM 680 C CA . GLY A 1 86 ? -8.352 -5.779 15.393 1.00 81.94 86 GLY A CA 1
ATOM 681 C C . GLY A 1 86 ? -7.633 -4.665 14.634 1.00 81.94 86 GLY A C 1
ATOM 682 O O . GLY A 1 86 ? -6.440 -4.436 14.821 1.00 81.94 86 GLY A O 1
ATOM 683 N N . PRO A 1 87 ? -8.342 -3.966 13.737 1.00 89.50 87 PRO A N 1
ATOM 684 C CA . PRO A 1 87 ? -7.729 -2.924 12.932 1.00 89.50 87 PRO A CA 1
ATOM 685 C C . PRO A 1 87 ? -7.384 -1.695 13.777 1.00 89.50 87 PRO A C 1
ATOM 687 O O . PRO A 1 87 ? -8.238 -1.091 14.423 1.00 89.50 87 PRO A O 1
ATOM 690 N N . CYS A 1 88 ? -6.126 -1.271 13.702 1.00 91.88 88 CYS A N 1
ATOM 691 C CA . CYS A 1 88 ? -5.658 -0.053 14.347 1.00 91.88 88 CYS A CA 1
ATOM 692 C C . CYS A 1 88 ? -6.242 1.217 13.692 1.00 91.88 88 CYS A C 1
ATOM 694 O O . CYS A 1 88 ? -6.951 1.178 12.680 1.00 91.88 88 CYS A O 1
ATOM 696 N N . VAL A 1 89 ? -5.899 2.383 14.250 1.00 92.38 89 VAL A N 1
ATOM 697 C CA . VAL A 1 89 ? -6.359 3.691 13.751 1.00 92.38 89 VAL A CA 1
ATOM 698 C C . VAL A 1 89 ? -5.968 3.941 12.286 1.00 92.38 89 VAL A C 1
ATOM 700 O O . VAL A 1 89 ? -6.767 4.498 11.534 1.00 92.38 89 VAL A O 1
ATOM 703 N N . HIS A 1 90 ? -4.795 3.468 11.856 1.00 93.69 90 HIS A N 1
ATOM 704 C CA . HIS A 1 90 ? -4.293 3.634 10.488 1.00 93.69 90 HIS A CA 1
ATOM 705 C C . HIS A 1 90 ? -5.086 2.791 9.485 1.00 93.69 90 HIS A C 1
ATOM 707 O O . HIS A 1 90 ? -5.573 3.313 8.481 1.00 93.69 90 HIS A O 1
ATOM 713 N N . LEU A 1 91 ? -5.310 1.511 9.807 1.00 92.12 91 LEU A N 1
ATOM 714 C CA . LEU A 1 91 ? -6.157 0.607 9.022 1.00 92.12 91 LEU A CA 1
ATOM 715 C C . LEU A 1 91 ? -7.587 1.152 8.910 1.00 92.12 91 LEU A C 1
ATOM 717 O O . LEU A 1 91 ? -8.185 1.135 7.834 1.00 92.12 91 LEU A O 1
ATOM 721 N N . CYS A 1 92 ? -8.126 1.698 10.003 1.00 92.81 92 CYS A N 1
ATOM 722 C CA . CYS A 1 92 ? -9.443 2.327 10.012 1.00 92.81 92 CYS A CA 1
ATOM 723 C C . CYS A 1 92 ? -9.493 3.599 9.150 1.00 92.81 92 CYS A C 1
ATOM 725 O O . CYS A 1 92 ? -10.466 3.797 8.421 1.00 92.81 92 CYS A O 1
ATOM 727 N N . ALA A 1 93 ? -8.467 4.453 9.204 1.00 93.75 93 ALA A N 1
ATOM 728 C CA . ALA A 1 93 ? -8.392 5.668 8.394 1.00 93.75 93 ALA A CA 1
ATOM 729 C C . ALA A 1 93 ? -8.351 5.329 6.897 1.00 93.75 93 ALA A C 1
ATOM 731 O O . ALA A 1 93 ? -9.209 5.797 6.147 1.00 93.75 93 ALA A O 1
ATOM 732 N N . LEU A 1 94 ? -7.452 4.427 6.489 1.00 93.00 94 LEU A N 1
ATOM 733 C CA . LEU A 1 94 ? -7.337 3.963 5.105 1.00 93.00 94 LEU A CA 1
ATOM 734 C C . LEU A 1 94 ? -8.646 3.329 4.609 1.00 93.00 94 LEU A C 1
ATOM 736 O O . LEU A 1 94 ? -9.131 3.638 3.516 1.00 93.00 94 LEU A O 1
ATOM 740 N N . ARG A 1 95 ? -9.278 2.492 5.444 1.00 92.62 95 ARG A N 1
ATOM 741 C CA . ARG A 1 95 ? -10.564 1.857 5.134 1.00 92.62 95 ARG A CA 1
ATOM 742 C C . ARG A 1 95 ? -11.680 2.866 4.891 1.00 92.62 95 ARG A C 1
ATOM 744 O O . ARG A 1 95 ? -12.469 2.663 3.960 1.00 92.62 95 ARG A O 1
ATOM 751 N N . LYS A 1 96 ? -11.771 3.908 5.723 1.00 90.81 96 LYS A N 1
ATOM 752 C CA . LYS A 1 96 ? -12.774 4.972 5.595 1.00 90.81 96 LYS A CA 1
ATOM 753 C C . LYS A 1 96 ? -12.553 5.799 4.328 1.00 90.81 96 LYS A C 1
ATOM 755 O O . LYS A 1 96 ? -13.518 5.990 3.592 1.00 90.81 96 LYS A O 1
ATOM 760 N N . SER A 1 97 ? -11.316 6.207 4.032 1.00 90.19 97 SER A N 1
ATOM 761 C CA . SER A 1 97 ? -10.989 6.962 2.810 1.00 90.19 97 SER A CA 1
ATOM 762 C C . SER A 1 97 ? -11.355 6.173 1.548 1.00 90.19 97 SER A C 1
ATOM 764 O O . SER A 1 97 ? -12.104 6.656 0.700 1.00 90.19 97 SER A O 1
ATOM 766 N N . ALA A 1 98 ? -10.946 4.902 1.469 1.00 89.31 98 ALA A N 1
ATOM 767 C CA . ALA A 1 98 ? -11.288 4.035 0.340 1.00 89.31 98 ALA A CA 1
ATOM 768 C C . ALA A 1 98 ? -12.804 3.784 0.209 1.00 89.31 98 ALA A C 1
ATOM 770 O O . ALA A 1 98 ? -13.328 3.658 -0.900 1.00 89.31 98 ALA A O 1
ATOM 771 N N . TRP A 1 99 ? -13.533 3.706 1.330 1.00 86.75 99 TRP A N 1
ATOM 772 C CA . TRP A 1 99 ? -14.993 3.598 1.302 1.00 86.75 99 TRP A CA 1
ATOM 773 C C . TRP A 1 99 ? -15.651 4.863 0.751 1.00 86.75 99 TRP A C 1
ATOM 775 O O . TRP A 1 99 ? -16.536 4.750 -0.098 1.00 86.75 99 TRP A O 1
ATOM 785 N N . GLY A 1 100 ? -15.215 6.039 1.213 1.00 83.06 100 GLY A N 1
ATOM 786 C CA . GLY A 1 100 ? -15.715 7.331 0.749 1.00 83.06 100 GLY A CA 1
ATOM 787 C C . GLY A 1 100 ? -15.541 7.488 -0.758 1.00 83.06 100 GLY A C 1
ATOM 788 O O . GLY A 1 100 ? -16.508 7.803 -1.450 1.00 83.06 100 GLY A O 1
ATOM 789 N N . ASN A 1 101 ? -14.365 7.126 -1.276 1.00 80.00 101 ASN A N 1
ATOM 790 C CA . ASN A 1 101 ? -14.083 7.161 -2.712 1.00 80.00 101 ASN A CA 1
ATOM 791 C C . ASN A 1 101 ? -15.031 6.314 -3.553 1.00 80.00 101 ASN A C 1
ATOM 793 O O . ASN A 1 101 ? -15.410 6.692 -4.657 1.00 80.00 101 ASN A O 1
ATOM 797 N N . ARG A 1 102 ? -15.421 5.148 -3.036 1.00 77.38 102 ARG A N 1
ATOM 798 C CA . ARG A 1 102 ? -16.298 4.230 -3.762 1.00 77.38 102 ARG A CA 1
ATOM 799 C C . ARG A 1 102 ? -17.778 4.611 -3.670 1.00 77.38 102 ARG A C 1
ATOM 801 O O . ARG A 1 102 ? -18.524 4.266 -4.578 1.00 77.38 102 ARG A O 1
ATOM 808 N N . ASN A 1 103 ? -18.214 5.254 -2.584 1.00 77.69 103 ASN A N 1
ATOM 809 C CA . ASN A 1 103 ? -19.644 5.352 -2.254 1.00 77.69 103 ASN A CA 1
ATOM 810 C C . ASN A 1 103 ? -20.185 6.781 -2.124 1.00 77.69 103 ASN A C 1
ATOM 812 O O . ASN A 1 103 ? -21.400 6.945 -2.114 1.00 77.69 103 ASN A O 1
ATOM 816 N N . LEU A 1 104 ? -19.333 7.804 -2.000 1.00 74.94 104 LEU A N 1
ATOM 817 C CA . LEU A 1 104 ? -19.766 9.165 -1.651 1.00 74.94 104 LEU A CA 1
ATOM 818 C C . LEU A 1 104 ? -19.470 10.222 -2.726 1.00 74.94 104 LEU A C 1
ATOM 820 O O . LEU A 1 104 ? -19.457 11.408 -2.406 1.00 74.94 104 LEU A O 1
ATOM 824 N N . CYS A 1 105 ? -19.205 9.825 -3.978 1.00 74.19 105 CYS A N 1
ATOM 825 C CA . CYS A 1 105 ? -18.804 10.744 -5.059 1.00 74.19 105 CYS A CA 1
ATOM 826 C C . CYS A 1 105 ? -17.673 11.714 -4.644 1.00 74.19 105 CYS A C 1
ATOM 828 O O . CYS A 1 105 ? -17.621 12.858 -5.093 1.00 74.19 105 CYS A O 1
ATOM 830 N N . ARG A 1 106 ? -16.782 11.258 -3.758 1.00 68.75 106 ARG A N 1
ATOM 831 C CA . ARG A 1 106 ? -15.566 11.957 -3.334 1.00 68.75 106 ARG A CA 1
ATOM 832 C C . ARG A 1 106 ? -14.358 11.290 -3.970 1.00 68.75 106 ARG A C 1
ATOM 834 O O . ARG A 1 106 ? -14.384 10.089 -4.213 1.00 68.75 106 ARG A O 1
ATOM 841 N N . THR A 1 107 ? -13.300 12.061 -4.183 1.00 79.25 107 THR A N 1
ATOM 842 C CA . THR A 1 107 ? -12.009 11.535 -4.632 1.00 79.25 107 THR A CA 1
ATOM 843 C C . THR A 1 107 ? -10.929 12.014 -3.676 1.00 79.25 107 THR A C 1
ATOM 845 O O . THR A 1 107 ? -10.277 13.022 -3.908 1.00 79.25 107 THR A O 1
ATOM 848 N N . GLU A 1 108 ? -10.776 11.292 -2.575 1.00 84.94 108 GLU A N 1
ATOM 849 C CA . GLU A 1 108 ? -9.646 11.400 -1.660 1.00 84.94 108 GLU A CA 1
ATOM 850 C C . GLU A 1 108 ? -8.405 10.789 -2.322 1.00 84.94 108 GLU A C 1
ATOM 852 O O . GLU A 1 108 ? -8.442 9.663 -2.847 1.00 84.94 108 GLU A O 1
ATOM 857 N N . THR A 1 109 ? -7.304 11.525 -2.291 1.00 89.50 109 THR A N 1
A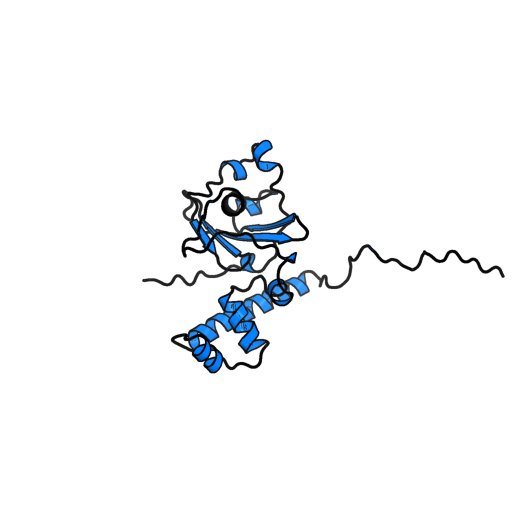TOM 858 C CA . THR A 1 109 ? -6.035 11.131 -2.896 1.00 89.50 109 THR A CA 1
ATOM 859 C C . THR A 1 109 ? -4.953 10.940 -1.842 1.00 89.50 109 THR A C 1
ATOM 861 O O . THR A 1 109 ? -5.050 11.424 -0.717 1.00 89.50 109 THR A O 1
ATOM 864 N N . ASP A 1 110 ? -3.933 10.171 -2.202 1.00 90.56 110 ASP A N 1
ATOM 865 C CA . ASP A 1 110 ? -2.677 10.105 -1.468 1.00 90.56 110 ASP A CA 1
ATOM 866 C C . ASP A 1 110 ? -1.863 11.399 -1.691 1.00 90.56 110 ASP A C 1
ATOM 868 O O . ASP A 1 110 ? -2.246 12.254 -2.493 1.00 90.56 110 ASP A O 1
ATOM 872 N N . ILE A 1 111 ? -0.726 11.549 -1.006 1.00 89.50 111 ILE A N 1
ATOM 873 C CA . ILE A 1 111 ? 0.143 12.739 -1.109 1.00 89.50 111 ILE A CA 1
ATOM 874 C C . ILE A 1 111 ? 0.720 12.977 -2.517 1.00 89.50 111 ILE A C 1
ATOM 876 O O . ILE A 1 111 ? 1.335 14.010 -2.759 1.00 89.50 111 ILE A O 1
ATOM 880 N N . ASN A 1 112 ? 0.555 12.016 -3.428 1.00 83.94 112 ASN A N 1
ATOM 881 C CA . ASN A 1 112 ? 1.010 12.064 -4.813 1.00 83.94 112 ASN A CA 1
ATOM 882 C C . ASN A 1 112 ? -0.180 12.136 -5.792 1.00 83.94 112 ASN A C 1
ATOM 884 O O . ASN A 1 112 ? -0.059 11.698 -6.937 1.00 83.94 112 ASN A O 1
ATOM 888 N N . ASP A 1 113 ? -1.336 12.629 -5.335 1.00 87.25 113 ASP A N 1
ATOM 889 C CA . ASP A 1 113 ? -2.570 12.811 -6.111 1.00 87.25 113 ASP A CA 1
ATOM 890 C C . ASP A 1 113 ? -3.172 11.518 -6.695 1.00 87.25 113 ASP A C 1
ATOM 892 O O . ASP A 1 113 ? -3.995 11.543 -7.616 1.00 87.25 113 ASP A O 1
ATOM 896 N N . ARG A 1 114 ? -2.812 10.347 -6.153 1.00 85.00 114 ARG A N 1
ATOM 897 C CA . ARG A 1 114 ? -3.369 9.060 -6.596 1.00 85.00 114 ARG A CA 1
ATOM 898 C C . ARG A 1 114 ? -4.611 8.719 -5.778 1.00 85.00 114 ARG A C 1
ATOM 900 O O . ARG A 1 114 ? -4.567 8.798 -4.553 1.00 85.00 114 ARG A O 1
ATOM 907 N N . PRO A 1 115 ? -5.718 8.275 -6.400 1.00 87.31 115 PRO A N 1
ATOM 908 C CA . PRO A 1 115 ? -6.935 7.957 -5.664 1.00 87.31 115 PRO A CA 1
ATOM 909 C C . PRO A 1 115 ? -6.698 6.811 -4.678 1.00 87.31 115 PRO A C 1
ATOM 911 O O . PRO A 1 115 ? -6.182 5.751 -5.046 1.00 87.31 115 PRO A O 1
ATOM 914 N N . ILE A 1 116 ? -7.145 6.994 -3.438 1.00 88.69 116 ILE A N 1
ATOM 915 C CA . ILE A 1 116 ? -7.044 5.964 -2.403 1.00 88.69 116 ILE A CA 1
ATOM 916 C C . ILE A 1 116 ? -8.032 4.838 -2.716 1.00 88.69 116 ILE A C 1
ATOM 918 O O . ILE A 1 116 ? -9.249 5.046 -2.752 1.00 88.69 116 ILE A O 1
ATOM 922 N N . ARG A 1 117 ? -7.515 3.628 -2.953 1.00 88.00 117 ARG A N 1
ATOM 923 C CA . ARG A 1 117 ? -8.308 2.431 -3.267 1.00 88.00 117 ARG A CA 1
ATOM 924 C C . ARG A 1 117 ? -7.717 1.214 -2.568 1.00 88.00 117 ARG A C 1
ATOM 926 O O . ARG A 1 117 ? -6.510 1.012 -2.602 1.00 88.00 117 ARG A O 1
ATOM 933 N N . ILE A 1 118 ? -8.580 0.382 -1.993 1.00 87.94 118 ILE A N 1
ATOM 934 C CA . ILE A 1 118 ? -8.200 -0.951 -1.509 1.00 87.94 118 ILE A CA 1
ATOM 935 C C . ILE A 1 118 ? -8.388 -1.917 -2.672 1.00 87.94 118 ILE A C 1
ATOM 937 O O . ILE A 1 118 ? -9.478 -1.957 -3.247 1.00 87.94 118 ILE A O 1
ATOM 941 N N . CYS A 1 119 ? -7.344 -2.661 -3.034 1.00 85.44 119 CYS A N 1
ATOM 942 C CA . CYS A 1 119 ? -7.459 -3.647 -4.099 1.00 85.44 119 CYS A CA 1
ATOM 943 C C . CYS A 1 119 ? -8.163 -4.918 -3.613 1.00 85.44 119 CYS A C 1
ATOM 945 O O . CYS A 1 119 ? -8.092 -5.285 -2.435 1.00 85.44 119 CYS A O 1
ATOM 947 N N . ASP A 1 120 ? -8.826 -5.589 -4.547 1.00 86.00 120 ASP A N 1
ATOM 948 C CA . ASP A 1 120 ? -9.320 -6.946 -4.365 1.00 86.00 120 ASP A CA 1
ATOM 949 C C . ASP A 1 120 ? -8.295 -7.906 -4.961 1.00 86.00 120 ASP A C 1
ATOM 951 O O . ASP A 1 120 ? -7.978 -7.793 -6.141 1.00 86.00 120 ASP A O 1
ATOM 955 N N . LEU A 1 121 ? -7.703 -8.774 -4.137 1.00 78.81 121 LEU A N 1
ATOM 956 C CA . LEU A 1 121 ? -6.669 -9.712 -4.581 1.00 78.81 121 LEU A CA 1
ATOM 957 C C . LEU A 1 121 ? -7.239 -10.749 -5.546 1.00 78.81 121 LEU A C 1
ATOM 959 O O . LEU A 1 121 ? -6.543 -11.161 -6.473 1.00 78.81 121 LEU A O 1
ATOM 963 N N . ASP A 1 122 ? -8.508 -11.111 -5.373 1.00 80.31 122 ASP A N 1
ATOM 964 C CA . ASP A 1 122 ? -9.178 -12.085 -6.232 1.00 80.31 122 ASP A CA 1
ATOM 965 C C . ASP A 1 122 ? -9.398 -11.531 -7.657 1.00 80.31 122 ASP A C 1
ATOM 967 O O . ASP A 1 122 ? -9.477 -12.307 -8.605 1.00 80.31 122 ASP A O 1
ATOM 971 N N . ASP A 1 123 ? -9.405 -10.201 -7.823 1.00 81.81 123 ASP A N 1
ATOM 972 C CA . ASP A 1 123 ? -9.551 -9.517 -9.119 1.00 81.81 123 ASP A CA 1
ATOM 973 C C . ASP A 1 123 ? -8.199 -9.230 -9.811 1.00 81.81 123 ASP A C 1
ATOM 975 O O . ASP A 1 123 ? -8.163 -8.626 -10.886 1.00 81.81 123 ASP A O 1
ATOM 979 N N . THR A 1 124 ? -7.072 -9.591 -9.188 1.00 72.69 124 THR A N 1
ATOM 980 C CA . THR A 1 124 ? -5.730 -9.363 -9.755 1.00 72.69 124 THR A CA 1
ATOM 981 C C . THR A 1 124 ? -5.237 -10.551 -10.571 1.00 72.69 124 THR A C 1
ATOM 983 O O . THR A 1 124 ? -5.617 -11.690 -10.305 1.00 72.69 124 THR A O 1
ATOM 986 N N . ASP A 1 125 ? -4.390 -10.299 -11.573 1.00 76.06 125 ASP A N 1
ATOM 987 C CA . ASP A 1 125 ? -3.801 -11.393 -12.347 1.00 76.06 125 ASP A CA 1
ATOM 988 C C . ASP A 1 125 ? -2.841 -12.241 -11.490 1.00 76.06 125 ASP A C 1
ATOM 990 O O . ASP A 1 125 ? -2.361 -11.810 -10.439 1.00 76.06 125 ASP A O 1
ATOM 994 N N . ALA A 1 126 ? -2.536 -13.463 -11.940 1.00 70.69 126 ALA A N 1
ATOM 995 C CA . ALA A 1 126 ? -1.708 -14.404 -11.181 1.00 70.69 126 ALA A CA 1
ATOM 996 C C . ALA A 1 126 ? -0.313 -13.848 -10.820 1.00 70.69 126 ALA A C 1
ATOM 998 O O . ALA A 1 126 ? 0.270 -14.229 -9.805 1.00 70.69 126 ALA A O 1
ATOM 999 N N . THR A 1 127 ? 0.226 -12.934 -11.627 1.00 72.38 127 THR A N 1
ATOM 1000 C CA . THR A 1 127 ? 1.538 -12.318 -11.401 1.00 72.38 127 THR A CA 1
ATOM 1001 C C . THR A 1 127 ? 1.455 -11.233 -10.336 1.00 72.38 127 THR A C 1
ATOM 1003 O O . THR A 1 127 ? 2.294 -11.162 -9.436 1.00 72.38 127 THR A O 1
ATOM 1006 N N . GLU A 1 128 ? 0.424 -10.397 -10.409 1.00 71.19 128 GLU A N 1
ATOM 1007 C CA . GLU A 1 128 ? 0.123 -9.403 -9.387 1.00 71.19 128 GLU A CA 1
ATOM 1008 C C . GLU A 1 128 ? -0.197 -10.049 -8.040 1.00 71.19 128 GLU A C 1
ATOM 1010 O O . GLU A 1 128 ? 0.257 -9.534 -7.020 1.00 71.19 128 GLU A O 1
ATOM 1015 N N . GLN A 1 129 ? -0.906 -11.183 -8.032 1.00 70.69 129 GLN A N 1
ATOM 1016 C CA . GLN A 1 129 ? -1.144 -11.985 -6.830 1.00 70.69 129 GLN A CA 1
ATOM 1017 C C . GLN A 1 129 ? 0.160 -12.539 -6.255 1.00 70.69 129 GLN A C 1
ATOM 1019 O O . GLN A 1 129 ? 0.351 -12.516 -5.042 1.00 70.69 129 GLN A O 1
ATOM 1024 N N . ARG A 1 130 ? 1.071 -13.020 -7.111 1.00 77.19 130 ARG A N 1
ATOM 1025 C CA . ARG A 1 130 ? 2.343 -13.616 -6.681 1.00 77.19 130 ARG A CA 1
ATOM 1026 C C . ARG A 1 130 ? 3.310 -12.593 -6.093 1.00 77.19 130 ARG A C 1
ATOM 1028 O O . ARG A 1 130 ? 3.973 -12.886 -5.109 1.00 77.19 130 ARG A O 1
ATOM 1035 N N . TYR A 1 131 ? 3.377 -11.401 -6.678 1.00 82.12 131 TYR A N 1
ATOM 1036 C CA . TYR A 1 131 ? 4.324 -10.351 -6.289 1.00 82.12 131 TYR A CA 1
ATOM 1037 C C . TYR A 1 131 ? 3.609 -9.110 -5.766 1.00 82.12 131 TYR A C 1
ATOM 1039 O O . TYR A 1 131 ? 4.002 -7.979 -6.067 1.00 82.12 131 TYR A O 1
ATOM 1047 N N . TRP A 1 132 ? 2.515 -9.302 -5.029 1.00 77.44 132 TRP A N 1
ATOM 1048 C CA . TRP A 1 132 ? 1.639 -8.220 -4.572 1.00 77.44 132 TRP A CA 1
ATOM 1049 C C . TRP A 1 132 ? 2.396 -7.170 -3.732 1.00 77.44 132 TRP A C 1
ATOM 1051 O O 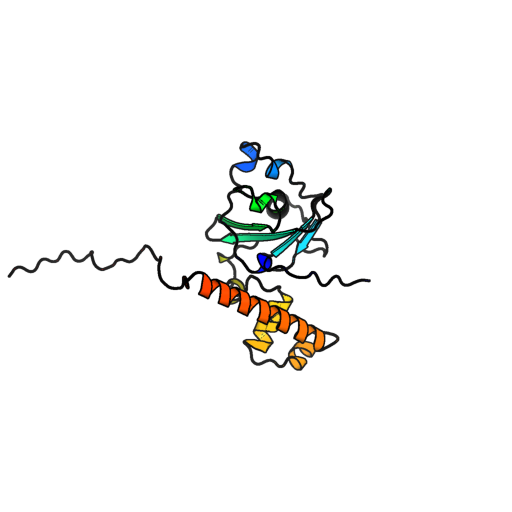. TRP A 1 132 ? 2.045 -5.986 -3.759 1.00 77.44 132 TRP A O 1
ATOM 1061 N N . TYR A 1 133 ? 3.469 -7.610 -3.073 1.00 76.88 133 TYR A N 1
ATOM 1062 C CA . TYR A 1 133 ? 4.352 -6.869 -2.178 1.00 76.88 133 TYR A CA 1
ATOM 1063 C C . TYR A 1 133 ? 5.441 -6.018 -2.836 1.00 76.88 133 TYR A C 1
ATOM 1065 O O . TYR A 1 133 ? 6.089 -5.168 -2.209 1.00 76.88 133 TYR A O 1
ATOM 1073 N N . LEU A 1 134 ? 5.673 -6.234 -4.124 1.00 82.56 134 LEU A N 1
ATOM 1074 C CA . LEU A 1 134 ? 6.520 -5.343 -4.892 1.00 82.56 134 LEU A CA 1
ATOM 1075 C C . LEU A 1 134 ? 5.745 -4.057 -5.196 1.00 82.56 134 LEU A C 1
ATOM 1077 O O . LEU A 1 134 ? 4.545 -4.080 -5.485 1.00 82.56 134 LEU A O 1
ATOM 1081 N N . THR A 1 135 ? 6.434 -2.913 -5.150 1.00 80.19 135 THR A N 1
ATOM 1082 C CA . THR A 1 135 ? 5.847 -1.673 -5.683 1.00 80.19 135 THR A CA 1
ATOM 1083 C C . THR A 1 135 ? 5.594 -1.831 -7.175 1.00 80.19 135 THR A C 1
ATOM 1085 O O . THR A 1 135 ? 6.240 -2.653 -7.823 1.00 80.19 135 THR A O 1
ATOM 1088 N N . ASP A 1 136 ? 4.707 -1.022 -7.753 1.00 79.00 136 ASP A N 1
ATOM 1089 C CA . ASP A 1 136 ? 4.398 -1.127 -9.186 1.00 79.00 136 ASP A CA 1
ATOM 1090 C C . ASP A 1 136 ? 5.667 -1.011 -10.046 1.00 79.00 136 ASP A C 1
ATOM 1092 O O . ASP A 1 136 ? 5.896 -1.829 -10.932 1.00 79.00 136 ASP A O 1
ATOM 1096 N N . LEU A 1 137 ? 6.563 -0.081 -9.700 1.00 85.06 137 LEU A N 1
ATOM 1097 C CA . LEU A 1 137 ? 7.833 0.122 -10.404 1.00 85.06 137 LEU A CA 1
ATOM 1098 C C . LEU A 1 137 ? 8.849 -1.007 -10.175 1.00 85.06 137 LEU A C 1
ATOM 1100 O O . LEU A 1 137 ? 9.661 -1.287 -11.056 1.00 85.06 137 LEU A O 1
ATOM 1104 N N . GLN A 1 138 ? 8.858 -1.616 -8.986 1.00 88.75 138 GLN A N 1
ATOM 1105 C CA . GLN A 1 138 ? 9.717 -2.765 -8.682 1.00 88.75 138 GLN A CA 1
ATOM 1106 C C . GLN A 1 138 ? 9.235 -4.006 -9.422 1.00 88.75 138 GLN A C 1
ATOM 1108 O O . GLN A 1 138 ? 10.035 -4.661 -10.082 1.00 88.75 138 GLN A O 1
ATOM 1113 N N . ARG A 1 139 ? 7.931 -4.286 -9.345 1.00 88.94 139 ARG A N 1
ATOM 1114 C CA . ARG A 1 139 ? 7.272 -5.401 -10.019 1.00 88.94 139 ARG A CA 1
ATOM 1115 C C . ARG A 1 139 ? 7.474 -5.307 -11.517 1.00 88.94 139 ARG A C 1
ATOM 1117 O O . ARG A 1 139 ? 7.978 -6.246 -12.110 1.00 88.94 139 ARG A O 1
ATOM 1124 N N . GLU A 1 140 ? 7.167 -4.164 -12.119 1.00 88.94 140 GLU A N 1
ATOM 1125 C CA . GLU A 1 140 ? 7.315 -3.990 -13.562 1.00 88.94 140 GLU A CA 1
ATOM 1126 C C . GLU A 1 140 ? 8.762 -4.230 -14.022 1.00 88.94 140 GLU A C 1
ATOM 1128 O O . GLU A 1 140 ? 8.989 -4.967 -14.981 1.00 88.94 140 GLU A O 1
ATOM 1133 N N . ALA A 1 141 ? 9.749 -3.686 -13.300 1.00 92.19 141 ALA A N 1
ATOM 1134 C CA . ALA A 1 141 ? 11.157 -3.930 -13.604 1.00 92.19 141 ALA A CA 1
ATOM 1135 C C . ALA A 1 141 ? 11.538 -5.410 -13.432 1.00 92.19 141 ALA A C 1
ATOM 1137 O O . ALA A 1 141 ? 12.207 -5.964 -14.299 1.00 92.19 141 ALA A O 1
ATOM 1138 N N . TYR A 1 142 ? 11.110 -6.047 -12.340 1.00 92.56 142 TYR A N 1
ATOM 1139 C CA . TYR A 1 142 ? 11.417 -7.443 -12.022 1.00 92.56 142 TYR A CA 1
ATOM 1140 C C . TYR A 1 142 ? 10.835 -8.412 -13.057 1.00 92.56 142 TYR A C 1
ATOM 1142 O O . TYR A 1 142 ? 11.542 -9.282 -13.559 1.00 92.56 142 TYR A O 1
ATOM 1150 N N . LEU A 1 143 ? 9.578 -8.208 -13.453 1.00 90.19 143 LEU A N 1
ATOM 1151 C CA . LEU A 1 143 ? 8.913 -9.043 -14.451 1.00 90.19 143 LEU A CA 1
ATOM 1152 C C . LEU A 1 143 ? 9.555 -8.938 -15.835 1.00 90.19 143 LEU A C 1
ATOM 1154 O O . LEU A 1 143 ? 9.655 -9.941 -16.527 1.00 90.19 143 LEU A O 1
ATOM 1158 N N . ASN A 1 144 ? 9.995 -7.744 -16.242 1.00 93.38 144 ASN A N 1
ATOM 1159 C CA . ASN A 1 144 ? 10.593 -7.557 -17.565 1.00 93.38 144 ASN A CA 1
ATOM 1160 C C . ASN A 1 144 ? 12.063 -7.991 -17.621 1.00 93.38 144 ASN A C 1
ATOM 1162 O O . ASN A 1 144 ? 12.489 -8.508 -18.651 1.00 93.38 144 ASN A O 1
ATOM 1166 N N . CYS A 1 145 ? 12.833 -7.760 -16.551 1.00 95.31 145 CYS A N 1
ATOM 1167 C CA . CYS A 1 145 ? 14.284 -7.960 -16.569 1.00 95.31 145 CYS A CA 1
ATOM 1168 C C . CYS A 1 145 ? 14.762 -9.268 -15.928 1.00 95.31 145 CYS A C 1
ATOM 1170 O O . CYS A 1 145 ? 15.755 -9.819 -16.386 1.00 95.31 145 CYS A O 1
ATOM 1172 N N . ASP A 1 146 ? 14.141 -9.714 -14.831 1.00 93.06 146 ASP A N 1
ATOM 1173 C CA . ASP A 1 146 ? 14.599 -10.905 -14.097 1.00 93.06 146 ASP A CA 1
ATOM 1174 C C . ASP A 1 146 ? 13.808 -12.154 -14.491 1.00 93.06 146 ASP A C 1
ATOM 1176 O O . ASP A 1 146 ? 14.394 -13.223 -14.635 1.00 93.06 146 ASP A O 1
ATOM 1180 N N . LEU A 1 147 ? 12.484 -12.029 -14.647 1.00 89.44 147 LEU A N 1
ATOM 1181 C CA . LEU A 1 147 ? 11.631 -13.127 -15.127 1.00 89.44 147 LEU A CA 1
ATOM 1182 C C . LEU A 1 147 ? 11.417 -13.108 -16.645 1.00 89.44 147 LEU A C 1
ATOM 1184 O O . LEU A 1 147 ? 10.936 -14.092 -17.202 1.00 89.44 147 LEU A O 1
ATOM 1188 N N . GLY A 1 148 ? 11.727 -11.985 -17.287 1.00 89.56 148 GLY A N 1
ATOM 1189 C CA . GLY A 1 148 ? 11.656 -11.801 -18.730 1.00 89.56 148 GLY A CA 1
ATOM 1190 C C . GLY A 1 148 ? 13.045 -11.677 -19.347 1.00 89.56 148 GLY A C 1
ATOM 1191 O O . GLY A 1 148 ? 14.060 -11.761 -18.660 1.00 89.56 148 GLY A O 1
ATOM 1192 N N . ASP A 1 149 ? 13.083 -11.428 -20.653 1.00 93.25 149 ASP A N 1
ATOM 1193 C CA . ASP A 1 149 ? 14.328 -11.439 -21.429 1.00 93.25 149 ASP A CA 1
ATOM 1194 C C . ASP A 1 149 ? 14.957 -10.043 -21.620 1.00 93.25 149 ASP A C 1
ATOM 1196 O O . ASP A 1 149 ? 15.948 -9.893 -22.337 1.00 93.25 149 ASP A O 1
ATOM 1200 N N . MET A 1 150 ? 14.389 -8.990 -21.017 1.00 95.44 150 MET A N 1
ATOM 1201 C CA . MET A 1 150 ? 14.811 -7.613 -21.290 1.00 95.44 150 MET A CA 1
ATOM 1202 C C . MET A 1 150 ? 16.059 -7.216 -20.494 1.00 95.44 150 MET A C 1
ATOM 1204 O O . MET A 1 150 ? 16.108 -7.297 -19.269 1.00 95.44 150 MET A O 1
ATOM 1208 N N . GLY A 1 151 ? 17.068 -6.661 -21.169 1.00 95.38 151 GLY A N 1
ATOM 1209 C CA . GLY A 1 151 ? 18.251 -6.139 -20.480 1.00 95.38 151 GLY A CA 1
ATOM 1210 C C . GLY A 1 151 ? 17.964 -4.854 -19.685 1.00 95.38 151 GLY A C 1
ATOM 1211 O O . GLY A 1 151 ? 17.223 -3.981 -20.126 1.00 95.38 151 GLY A O 1
ATOM 1212 N N . VAL A 1 152 ? 18.655 -4.631 -18.559 1.00 95.38 152 VAL A N 1
ATOM 1213 C CA . VAL A 1 152 ? 18.483 -3.427 -17.703 1.00 95.38 152 VAL A CA 1
ATOM 1214 C C . VAL A 1 152 ? 18.584 -2.106 -18.480 1.00 95.38 152 VAL A C 1
ATOM 1216 O O . VAL A 1 152 ? 17.801 -1.180 -18.263 1.00 95.38 152 VAL A O 1
ATOM 1219 N N . ARG A 1 153 ? 19.559 -1.994 -19.393 1.00 95.25 153 ARG A N 1
ATOM 1220 C CA . ARG A 1 153 ? 19.748 -0.790 -20.226 1.00 95.25 153 ARG A CA 1
ATOM 1221 C C . ARG A 1 153 ? 18.665 -0.644 -21.291 1.00 95.25 153 ARG A C 1
ATOM 1223 O O . ARG A 1 153 ? 18.341 0.473 -21.679 1.00 95.25 153 ARG A O 1
ATOM 1230 N N . GLU A 1 154 ? 18.141 -1.757 -21.782 1.00 96.75 154 GLU A N 1
ATOM 1231 C CA . GLU A 1 154 ? 17.037 -1.773 -22.735 1.00 96.75 154 GLU A CA 1
ATOM 1232 C C . GLU A 1 154 ? 15.746 -1.308 -22.060 1.00 96.75 154 GLU A C 1
ATOM 1234 O O . GLU A 1 154 ? 15.152 -0.329 -22.512 1.00 96.75 154 GLU A O 1
ATOM 1239 N N . TYR A 1 155 ? 15.410 -1.887 -20.905 1.00 94.69 155 TYR A N 1
ATOM 1240 C CA . TYR A 1 155 ? 14.275 -1.471 -20.083 1.00 94.69 155 TYR A CA 1
ATOM 1241 C C . TYR A 1 155 ? 14.364 0.004 -19.678 1.00 94.69 155 TYR A C 1
ATOM 1243 O O . TYR A 1 155 ? 13.397 0.757 -19.797 1.00 94.69 155 TYR A O 1
ATOM 1251 N N . GLN A 1 156 ? 15.552 0.455 -19.258 1.00 95.69 156 GLN A N 1
ATOM 1252 C CA . GLN A 1 156 ? 15.798 1.860 -18.933 1.00 95.69 156 GLN A CA 1
ATOM 1253 C C . GLN A 1 156 ? 15.450 2.800 -20.093 1.00 95.69 156 GLN A C 1
ATOM 1255 O O . GLN A 1 156 ? 14.793 3.817 -19.859 1.00 95.69 156 GLN A O 1
ATOM 1260 N N . ARG A 1 157 ? 15.878 2.476 -21.320 1.00 94.31 157 ARG A N 1
ATOM 1261 C CA . ARG A 1 157 ? 15.572 3.285 -22.508 1.00 94.31 157 ARG A CA 1
ATOM 1262 C C . ARG A 1 157 ? 14.087 3.246 -22.844 1.00 94.31 157 ARG A C 1
ATOM 1264 O O . ARG A 1 157 ? 13.509 4.302 -23.073 1.00 94.31 157 ARG A O 1
ATOM 1271 N N . ALA A 1 158 ? 13.470 2.065 -22.813 1.00 94.19 158 ALA A N 1
ATOM 1272 C CA . ALA A 1 158 ? 12.049 1.893 -23.112 1.00 94.19 158 ALA A CA 1
ATOM 1273 C C . ALA A 1 158 ? 11.143 2.699 -22.164 1.00 94.19 158 ALA A C 1
ATOM 1275 O O . ALA A 1 158 ? 10.127 3.243 -22.587 1.00 94.19 158 ALA A O 1
ATOM 1276 N N . LYS A 1 159 ? 11.525 2.815 -20.886 1.00 90.25 159 LYS A N 1
ATOM 1277 C CA . LYS A 1 159 ? 10.782 3.574 -19.868 1.00 90.25 159 LYS A CA 1
ATOM 1278 C C . LYS A 1 159 ? 11.201 5.037 -19.721 1.00 90.25 159 LYS A C 1
ATOM 1280 O O . LYS A 1 159 ? 10.603 5.755 -18.925 1.00 90.25 159 LYS A O 1
ATOM 1285 N N . GLY A 1 160 ? 12.229 5.482 -20.444 1.00 90.75 160 GLY A N 1
ATOM 1286 C CA . GLY A 1 160 ? 12.705 6.865 -20.386 1.00 90.75 160 GLY A CA 1
ATOM 1287 C C . GLY A 1 160 ? 13.342 7.268 -19.050 1.00 90.75 160 GLY A C 1
ATOM 1288 O O . GLY A 1 160 ? 13.332 8.447 -18.703 1.00 90.75 160 GLY A O 1
ATOM 1289 N N . TYR A 1 161 ? 13.901 6.329 -18.275 1.00 89.69 161 TYR A N 1
ATOM 1290 C CA . TYR A 1 161 ? 14.625 6.702 -17.052 1.00 89.69 161 TYR A CA 1
ATOM 1291 C C . TYR A 1 161 ? 15.956 7.376 -17.392 1.00 89.69 161 TYR A C 1
ATOM 1293 O O . TYR A 1 161 ? 16.640 6.978 -18.332 1.00 89.69 161 TYR A O 1
ATOM 1301 N N . SER A 1 162 ? 16.365 8.357 -16.586 1.00 86.69 162 SER A N 1
ATOM 1302 C CA . SER A 1 162 ? 17.600 9.123 -16.805 1.00 86.69 162 SER A CA 1
ATOM 1303 C C . SER A 1 162 ? 18.883 8.309 -16.604 1.00 86.69 162 SER A C 1
ATOM 1305 O O . SER A 1 162 ? 19.919 8.657 -17.164 1.00 86.69 162 SER A O 1
ATOM 1307 N N . SER A 1 163 ? 18.839 7.223 -15.823 1.00 91.75 163 SER A N 1
ATOM 1308 C CA . SER A 1 163 ? 20.004 6.371 -15.577 1.00 91.75 163 SER A CA 1
ATOM 1309 C C . SER A 1 163 ? 19.637 4.885 -15.459 1.00 91.75 163 SER A C 1
ATOM 1311 O O . SER A 1 163 ? 18.592 4.552 -14.889 1.00 91.75 163 SER A O 1
ATOM 1313 N N . PRO A 1 164 ? 20.512 3.964 -15.912 1.00 90.44 164 PRO A N 1
ATOM 1314 C CA . PRO A 1 164 ? 20.356 2.531 -15.645 1.00 90.44 164 PRO A CA 1
ATOM 1315 C C . PRO A 1 164 ? 20.361 2.202 -14.147 1.00 90.44 164 PRO A C 1
ATOM 1317 O O . PRO A 1 164 ? 19.714 1.247 -13.726 1.00 90.44 164 PRO A O 1
ATOM 1320 N N . GLY A 1 165 ? 21.042 3.019 -13.331 1.00 90.19 165 GLY A N 1
ATOM 1321 C CA . GLY A 1 165 ? 21.121 2.840 -11.880 1.00 90.19 165 GLY A CA 1
ATOM 1322 C C . GLY A 1 165 ? 19.754 2.867 -11.193 1.00 90.19 165 GLY A C 1
ATOM 1323 O O . GLY A 1 165 ? 19.534 2.124 -10.240 1.00 90.19 165 GLY A O 1
ATOM 1324 N N . THR A 1 166 ? 18.798 3.642 -11.715 1.00 90.00 166 THR A N 1
ATOM 1325 C CA . THR A 1 166 ? 17.415 3.651 -11.217 1.00 90.00 166 THR A CA 1
ATOM 1326 C C . THR A 1 166 ? 16.751 2.279 -11.362 1.00 90.00 166 THR A C 1
ATOM 1328 O O . THR A 1 166 ? 16.081 1.818 -10.439 1.00 90.00 166 THR A O 1
ATOM 1331 N N . VAL A 1 167 ? 16.956 1.605 -12.497 1.00 91.81 167 VAL A N 1
ATOM 1332 C CA . VAL A 1 167 ? 16.416 0.260 -12.743 1.00 91.81 167 VAL A CA 1
ATOM 1333 C C . VAL A 1 167 ? 17.137 -0.763 -11.867 1.00 91.81 167 VAL A C 1
ATOM 1335 O O . VAL A 1 167 ? 16.476 -1.537 -11.180 1.00 91.81 167 VAL A O 1
ATOM 1338 N N . SER A 1 168 ? 18.471 -0.707 -11.796 1.00 91.75 168 SER A N 1
ATOM 1339 C CA . SER A 1 168 ? 19.263 -1.604 -10.942 1.00 91.75 168 SER A CA 1
ATOM 1340 C C . SER A 1 168 ? 18.872 -1.516 -9.464 1.00 91.75 168 SER A C 1
ATOM 1342 O O . SER A 1 168 ? 18.767 -2.542 -8.799 1.00 91.75 168 SER A O 1
ATOM 1344 N N . ASN A 1 169 ? 18.606 -0.312 -8.946 1.00 88.00 169 ASN A N 1
ATOM 1345 C CA . ASN A 1 169 ? 18.153 -0.131 -7.566 1.00 88.00 169 ASN A CA 1
ATOM 1346 C C . ASN A 1 169 ? 16.784 -0.770 -7.312 1.00 88.00 169 ASN A C 1
ATOM 1348 O O . ASN A 1 169 ? 16.592 -1.405 -6.277 1.00 88.00 169 ASN A O 1
ATOM 1352 N N . ARG A 1 170 ? 15.847 -0.647 -8.259 1.00 89.69 170 ARG A N 1
ATOM 1353 C CA . ARG A 1 170 ? 14.529 -1.291 -8.158 1.00 89.69 170 ARG A CA 1
ATOM 1354 C C . ARG A 1 170 ? 14.638 -2.811 -8.192 1.00 89.69 170 ARG A C 1
ATOM 1356 O O . ARG A 1 170 ? 14.003 -3.460 -7.372 1.00 89.69 170 ARG A O 1
ATOM 1363 N N . LEU A 1 171 ? 15.462 -3.357 -9.087 1.00 92.94 171 LEU A N 1
ATOM 1364 C CA . LEU A 1 171 ? 15.698 -4.800 -9.182 1.00 92.94 171 LEU A CA 1
ATOM 1365 C C . LEU A 1 171 ? 16.364 -5.351 -7.925 1.00 92.94 171 LEU A C 1
ATOM 1367 O O . LEU A 1 171 ? 15.934 -6.376 -7.414 1.00 92.94 171 LEU A O 1
ATOM 1371 N N . ARG A 1 172 ? 17.366 -4.651 -7.382 1.00 92.38 172 ARG A N 1
ATOM 1372 C CA . ARG A 1 172 ? 18.001 -5.028 -6.113 1.00 92.38 172 ARG A CA 1
ATOM 1373 C C . ARG A 1 172 ? 16.970 -5.148 -4.990 1.00 92.38 172 ARG A C 1
ATOM 1375 O O . ARG A 1 172 ? 16.901 -6.196 -4.360 1.00 92.38 172 ARG A O 1
ATOM 1382 N N . ALA A 1 173 ? 16.146 -4.117 -4.801 1.00 85.56 173 ALA A N 1
ATOM 1383 C CA . ALA A 1 173 ? 15.098 -4.123 -3.783 1.00 85.56 173 ALA A CA 1
ATOM 1384 C C . ALA A 1 173 ? 14.027 -5.198 -4.044 1.00 85.56 173 ALA A C 1
ATOM 1386 O O . ALA A 1 173 ? 13.541 -5.825 -3.110 1.00 85.56 173 ALA A O 1
ATOM 1387 N N . ALA A 1 174 ? 13.660 -5.437 -5.308 1.00 89.00 174 ALA A N 1
ATOM 1388 C CA . ALA A 1 174 ? 12.704 -6.485 -5.658 1.00 89.00 174 ALA A CA 1
ATOM 1389 C C . ALA A 1 174 ? 13.238 -7.883 -5.311 1.00 89.00 174 ALA A C 1
ATOM 1391 O O . ALA A 1 174 ? 12.544 -8.652 -4.655 1.00 89.00 174 ALA A O 1
ATOM 1392 N N . ARG A 1 175 ? 14.485 -8.189 -5.689 1.00 92.12 175 ARG A N 1
ATOM 1393 C CA . ARG A 1 175 ? 15.150 -9.472 -5.399 1.00 92.12 175 ARG A CA 1
ATOM 1394 C C . ARG A 1 175 ? 15.264 -9.745 -3.906 1.00 92.12 175 ARG A C 1
ATOM 1396 O O . ARG A 1 175 ? 15.127 -10.885 -3.485 1.00 92.12 175 ARG A O 1
ATOM 1403 N N . GLU A 1 176 ? 15.557 -8.712 -3.124 1.00 88.75 176 GLU A N 1
ATOM 1404 C CA . GLU A 1 176 ? 15.626 -8.801 -1.667 1.00 88.75 176 GLU A CA 1
ATOM 1405 C C . GLU A 1 176 ? 14.292 -9.224 -1.063 1.00 88.75 176 GLU A C 1
ATOM 1407 O O . GLU A 1 176 ? 14.235 -10.259 -0.412 1.00 88.75 176 GLU A O 1
ATOM 1412 N N . LYS A 1 177 ? 13.213 -8.527 -1.411 1.00 83.12 177 LYS A N 1
ATOM 1413 C CA . LYS A 1 177 ? 11.866 -8.857 -0.936 1.00 83.12 177 LYS A CA 1
ATOM 1414 C C . LYS A 1 177 ? 11.360 -10.211 -1.406 1.00 83.12 177 LYS A C 1
ATOM 1416 O O . LYS A 1 177 ? 10.654 -10.890 -0.675 1.00 83.12 177 LYS A O 1
ATOM 1421 N N . VAL A 1 178 ? 11.659 -10.585 -2.653 1.00 87.19 178 VAL A N 1
ATOM 1422 C CA . VAL A 1 178 ? 11.269 -11.902 -3.172 1.00 87.19 178 VAL A CA 1
ATOM 1423 C C . VAL A 1 178 ? 11.957 -12.995 -2.370 1.00 87.19 178 VAL A C 1
ATOM 1425 O O . VAL A 1 178 ? 11.284 -13.918 -1.935 1.00 87.19 178 VAL A O 1
ATOM 1428 N N . ARG A 1 179 ? 13.260 -12.847 -2.109 1.00 87.31 179 ARG A N 1
ATOM 1429 C CA . ARG A 1 179 ? 14.005 -13.788 -1.273 1.00 87.31 179 ARG A CA 1
ATOM 1430 C C . ARG A 1 179 ? 13.452 -13.848 0.152 1.00 87.31 179 ARG A C 1
ATOM 1432 O O . ARG A 1 179 ? 13.229 -14.943 0.632 1.00 87.31 179 ARG A O 1
ATOM 1439 N N . GLU A 1 180 ? 13.205 -12.709 0.798 1.00 81.50 180 GLU A N 1
ATOM 1440 C CA . GLU A 1 180 ? 12.636 -12.673 2.157 1.00 81.50 180 GLU A CA 1
ATOM 1441 C C . GLU A 1 180 ? 11.283 -13.385 2.227 1.00 81.50 180 GLU A C 1
ATOM 1443 O O . GLU A 1 180 ? 11.079 -14.234 3.086 1.00 81.50 180 GLU A O 1
ATOM 1448 N N . HIS A 1 181 ? 10.390 -13.102 1.278 1.00 77.69 181 HIS A N 1
ATOM 1449 C CA . HIS A 1 181 ? 9.090 -13.760 1.209 1.00 77.69 181 HIS A CA 1
ATOM 1450 C C . HIS A 1 181 ? 9.214 -15.271 0.946 1.00 77.69 181 HIS A C 1
ATOM 1452 O O . HIS A 1 181 ? 8.474 -16.062 1.527 1.00 77.69 181 HIS A O 1
ATOM 1458 N N . ASP A 1 182 ? 10.136 -15.692 0.078 1.00 77.31 182 ASP A N 1
ATOM 1459 C CA . ASP A 1 182 ? 10.391 -17.113 -0.175 1.00 77.31 182 ASP A CA 1
ATOM 1460 C C . ASP A 1 182 ? 10.979 -17.808 1.070 1.00 77.31 182 ASP A C 1
ATOM 1462 O O . ASP A 1 182 ? 10.563 -18.919 1.400 1.00 77.31 182 ASP A O 1
ATOM 1466 N N . ASP A 1 183 ? 11.886 -17.146 1.794 1.00 76.56 183 ASP A N 1
ATOM 1467 C CA . ASP A 1 183 ? 12.460 -17.635 3.052 1.00 76.56 183 ASP A CA 1
ATOM 1468 C C . ASP A 1 183 ? 11.385 -17.766 4.144 1.00 76.56 183 ASP A C 1
ATOM 1470 O O . ASP A 1 183 ? 11.346 -18.780 4.842 1.00 76.56 183 ASP A O 1
ATOM 1474 N N . ASP A 1 184 ? 10.470 -16.798 4.255 1.00 67.94 184 ASP A N 1
ATOM 1475 C CA . ASP A 1 184 ? 9.340 -16.841 5.191 1.00 67.94 184 ASP A CA 1
ATOM 1476 C C . ASP A 1 184 ? 8.377 -17.992 4.857 1.00 67.94 184 ASP A C 1
ATOM 1478 O O . ASP A 1 184 ? 7.984 -18.755 5.739 1.00 67.94 184 ASP A O 1
ATOM 1482 N N . LEU A 1 185 ? 8.065 -18.206 3.571 1.00 64.12 185 LEU A N 1
ATOM 1483 C CA . LEU A 1 185 ? 7.262 -19.354 3.130 1.00 64.12 185 LEU A CA 1
ATOM 1484 C C . LEU A 1 185 ? 7.916 -20.697 3.483 1.00 64.12 185 LEU A C 1
ATOM 1486 O O . LEU A 1 185 ? 7.215 -21.663 3.802 1.00 64.12 185 LEU A O 1
ATOM 1490 N N . ILE A 1 186 ? 9.245 -20.777 3.396 1.00 69.31 186 ILE A N 1
ATOM 1491 C CA . ILE A 1 186 ? 10.013 -21.967 3.771 1.00 69.31 186 ILE A CA 1
ATOM 1492 C C . ILE A 1 186 ? 10.008 -22.144 5.297 1.00 69.31 186 ILE A C 1
ATOM 1494 O O . ILE A 1 186 ? 9.788 -23.260 5.775 1.00 69.31 186 ILE A O 1
ATOM 1498 N N . ALA A 1 187 ? 10.209 -21.065 6.058 1.00 66.56 187 ALA A N 1
ATOM 1499 C CA . ALA A 1 187 ? 10.231 -21.067 7.520 1.00 66.56 187 ALA A CA 1
ATOM 1500 C C . ALA A 1 187 ? 8.870 -21.442 8.134 1.00 66.56 187 ALA A C 1
ATOM 1502 O O . ALA A 1 187 ? 8.827 -22.206 9.100 1.00 66.56 187 ALA A O 1
ATOM 1503 N N . ASP A 1 188 ? 7.768 -21.011 7.516 1.00 52.44 188 ASP A N 1
ATOM 1504 C CA . ASP A 1 188 ? 6.393 -21.351 7.906 1.00 52.44 188 ASP A CA 1
ATOM 1505 C C . ASP A 1 188 ? 5.973 -22.779 7.491 1.00 52.44 188 ASP A C 1
ATOM 1507 O O . ASP A 1 188 ? 4.819 -23.184 7.658 1.00 52.44 188 ASP A O 1
ATOM 1511 N N . GLY A 1 189 ? 6.905 -23.580 6.959 1.00 45.31 189 GLY A N 1
ATOM 1512 C CA . GLY A 1 189 ? 6.682 -24.986 6.624 1.00 45.31 189 GLY A CA 1
ATOM 1513 C C . GLY A 1 189 ? 5.975 -25.224 5.286 1.00 45.31 189 GLY A C 1
ATOM 1514 O O . GLY A 1 189 ? 5.459 -26.319 5.070 1.00 45.31 189 GLY A O 1
ATOM 1515 N N . GLY A 1 190 ? 5.953 -24.236 4.383 1.00 38.47 190 GLY A N 1
ATOM 1516 C CA . GLY A 1 190 ? 5.508 -24.387 2.997 1.00 38.47 190 GLY A CA 1
ATOM 1517 C C . GLY A 1 190 ? 4.052 -24.835 2.850 1.00 38.47 190 GLY A C 1
ATOM 1518 O O . GLY A 1 190 ? 3.775 -25.980 2.492 1.00 38.47 190 GLY A O 1
ATOM 1519 N N . THR A 1 191 ? 3.085 -23.929 3.017 1.00 40.81 191 THR A N 1
ATOM 1520 C CA . THR A 1 191 ? 1.683 -24.241 2.673 1.00 40.81 191 THR A CA 1
ATOM 1521 C C . THR A 1 191 ? 1.441 -24.111 1.162 1.00 40.81 191 THR A C 1
ATOM 1523 O O . THR A 1 191 ? 0.702 -23.249 0.699 1.00 40.81 191 THR A O 1
ATOM 1526 N N . ALA A 1 192 ? 2.055 -25.006 0.384 1.00 40.91 192 ALA A N 1
ATOM 1527 C CA . ALA A 1 192 ? 1.571 -25.409 -0.942 1.00 40.91 192 ALA A CA 1
ATOM 1528 C C . ALA A 1 192 ? 0.962 -26.827 -0.922 1.00 40.91 192 ALA A C 1
ATOM 1530 O O . ALA A 1 192 ? 0.488 -27.322 -1.942 1.00 40.91 192 ALA A O 1
ATOM 1531 N N . ALA A 1 193 ? 0.910 -27.475 0.245 1.00 34.47 193 ALA A N 1
ATOM 1532 C CA . ALA A 1 193 ? 0.203 -28.730 0.438 1.00 34.47 193 ALA A CA 1
ATOM 1533 C C . ALA A 1 193 ? -0.796 -28.603 1.597 1.00 34.47 193 ALA A C 1
ATOM 1535 O O . ALA A 1 193 ? -0.411 -28.485 2.756 1.00 34.47 193 ALA A O 1
ATOM 1536 N N . ARG A 1 194 ? -2.086 -28.734 1.255 1.00 29.94 194 ARG A N 1
ATOM 1537 C CA . ARG A 1 194 ? -3.216 -29.091 2.135 1.00 29.94 194 ARG A CA 1
ATOM 1538 C C . ARG A 1 194 ? -3.938 -27.952 2.874 1.00 29.94 194 ARG A C 1
ATOM 1540 O O . ARG A 1 194 ? -3.721 -27.715 4.056 1.00 29.94 194 ARG A O 1
ATOM 1547 N N . ARG A 1 195 ? -4.988 -27.439 2.225 1.00 30.64 195 ARG A N 1
ATOM 1548 C CA . ARG A 1 195 ? -6.385 -27.574 2.698 1.00 30.64 195 ARG A CA 1
ATOM 1549 C C . ARG A 1 195 ? -7.348 -27.149 1.587 1.00 30.64 195 ARG A C 1
ATOM 1551 O O . ARG A 1 195 ? -7.988 -26.109 1.668 1.00 30.64 195 ARG A O 1
ATOM 1558 N N . ASP A 1 196 ? -7.455 -27.999 0.570 1.00 28.70 196 ASP A N 1
ATOM 1559 C CA . ASP A 1 196 ? -8.705 -28.096 -0.176 1.00 28.70 196 ASP A CA 1
ATOM 1560 C C . ASP A 1 196 ? -9.597 -29.066 0.607 1.00 28.70 196 ASP A C 1
ATOM 1562 O O . ASP A 1 196 ? -9.251 -30.230 0.818 1.00 28.70 196 ASP A O 1
ATOM 1566 N N . GLY A 1 197 ? -10.665 -28.534 1.195 1.00 31.30 197 GLY A N 1
ATOM 1567 C CA . GLY A 1 197 ? -11.593 -29.270 2.057 1.00 31.30 197 GLY A CA 1
ATOM 1568 C C . GLY A 1 197 ? -12.746 -29.923 1.298 1.00 31.30 197 GLY A C 1
ATOM 1569 O O . GLY A 1 197 ? -13.709 -30.339 1.933 1.00 31.30 197 GLY A O 1
ATOM 1570 N N . LEU A 1 198 ? -12.685 -29.976 -0.034 1.00 36.19 198 LEU A N 1
ATOM 1571 C CA . LEU A 1 198 ? -13.772 -30.427 -0.900 1.00 36.19 198 LEU A CA 1
ATOM 1572 C C . LEU A 1 198 ? -13.204 -31.147 -2.130 1.00 36.19 198 LEU A C 1
ATOM 1574 O O . LEU A 1 198 ? -13.171 -30.570 -3.202 1.00 36.19 198 LEU A O 1
ATOM 1578 N N . THR A 1 199 ? -12.741 -32.384 -1.939 1.00 32.81 199 THR A N 1
ATOM 1579 C CA . THR A 1 199 ? -12.929 -33.545 -2.842 1.00 32.81 199 THR A CA 1
ATOM 1580 C C . THR A 1 199 ? -12.223 -34.752 -2.212 1.00 32.81 199 THR A C 1
ATOM 1582 O O . THR A 1 199 ? -11.163 -35.194 -2.655 1.00 32.81 199 THR A O 1
ATOM 1585 N N . ASP A 1 200 ? -12.795 -35.273 -1.124 1.00 31.75 200 ASP A N 1
ATOM 1586 C CA . ASP A 1 200 ? -12.609 -36.679 -0.750 1.00 31.75 200 ASP A CA 1
ATOM 1587 C C . ASP A 1 200 ? -13.594 -37.513 -1.584 1.00 31.75 200 ASP A C 1
ATOM 1589 O O . ASP A 1 200 ? -14.646 -37.933 -1.108 1.00 31.75 200 ASP A O 1
ATOM 1593 N N . ASP A 1 201 ? -13.267 -37.714 -2.863 1.00 37.47 201 ASP A N 1
ATOM 1594 C CA . ASP A 1 201 ? -14.005 -38.606 -3.766 1.00 37.47 201 ASP A CA 1
ATOM 1595 C C . ASP A 1 201 ? -13.490 -40.051 -3.666 1.00 37.47 201 ASP A C 1
ATOM 1597 O O . ASP A 1 201 ? -13.221 -40.719 -4.665 1.00 37.47 201 ASP A O 1
ATOM 1601 N N . ARG A 1 202 ? -13.353 -40.582 -2.442 1.00 32.09 202 ARG A N 1
ATOM 1602 C CA . ARG A 1 202 ? -13.195 -42.034 -2.223 1.00 32.09 202 ARG A CA 1
ATOM 1603 C C . ARG A 1 202 ? -14.089 -42.608 -1.125 1.00 32.09 202 ARG A C 1
ATOM 1605 O O . ARG A 1 202 ? -13.767 -43.641 -0.536 1.00 32.09 202 ARG A O 1
ATOM 1612 N N . ARG A 1 203 ? -15.275 -42.023 -0.925 1.00 35.38 203 ARG A N 1
ATOM 1613 C CA . ARG A 1 203 ? -16.362 -42.667 -0.160 1.00 35.38 203 ARG A CA 1
ATOM 1614 C C . ARG A 1 203 ? -17.761 -42.569 -0.782 1.00 35.38 203 ARG A C 1
ATOM 1616 O O . ARG A 1 203 ? -18.752 -42.747 -0.083 1.00 35.38 203 ARG A O 1
ATOM 1623 N N . LEU A 1 204 ? -17.833 -42.371 -2.100 1.00 34.12 204 LEU A N 1
ATOM 1624 C CA . LEU A 1 204 ? -19.077 -42.318 -2.882 1.00 34.12 204 LEU A CA 1
ATOM 1625 C C . LEU A 1 204 ? -19.207 -43.452 -3.915 1.00 34.12 204 LEU A C 1
ATOM 1627 O O . LEU A 1 204 ? -19.722 -43.229 -4.999 1.00 34.12 204 LEU A O 1
ATOM 1631 N N . LEU A 1 205 ? -18.787 -44.677 -3.590 1.00 35.12 205 LEU A N 1
ATOM 1632 C CA . LEU A 1 205 ? -19.244 -45.878 -4.308 1.00 35.12 205 LEU A CA 1
ATOM 1633 C C . LEU A 1 205 ? -19.465 -47.010 -3.307 1.00 35.12 205 LEU A C 1
ATOM 1635 O O . LEU A 1 205 ? -18.649 -47.916 -3.168 1.00 35.12 205 LEU A O 1
ATOM 1639 N N . GLY A 1 206 ? -20.567 -46.918 -2.562 1.00 37.44 206 GLY A N 1
ATOM 1640 C CA . GLY A 1 206 ? -21.105 -48.025 -1.776 1.00 37.44 206 GLY A CA 1
ATOM 1641 C C . GLY A 1 206 ? -21.584 -49.168 -2.672 1.00 37.44 206 GLY A C 1
ATOM 1642 O O . GLY A 1 206 ? -22.778 -49.436 -2.736 1.00 37.44 206 GLY A O 1
ATOM 1643 N N . GLU A 1 207 ? -20.657 -49.839 -3.346 1.00 33.84 207 GLU A N 1
ATOM 1644 C CA . GLU A 1 207 ? -20.882 -51.127 -3.986 1.00 33.84 207 GLU A CA 1
ATOM 1645 C C . GLU A 1 207 ? -20.267 -52.203 -3.093 1.00 33.84 207 GLU A C 1
ATOM 1647 O O . GLU A 1 207 ? -19.052 -52.285 -2.907 1.00 33.84 207 GLU A O 1
ATOM 1652 N N . GLY A 1 208 ? -21.140 -53.003 -2.482 1.00 35.31 208 GLY A N 1
ATOM 1653 C CA . GLY A 1 208 ? -20.738 -54.269 -1.899 1.00 35.31 208 GLY A CA 1
ATOM 1654 C C . GLY A 1 208 ? -20.278 -55.220 -2.999 1.00 35.31 208 GLY A C 1
ATOM 1655 O O . GLY A 1 208 ? -20.873 -55.278 -4.074 1.00 35.31 208 GLY A O 1
ATOM 1656 N N . VAL A 1 209 ? -19.254 -56.008 -2.700 1.00 34.91 209 VAL A N 1
ATOM 1657 C CA . VAL A 1 209 ? -19.057 -57.299 -3.352 1.00 34.91 209 VAL A CA 1
ATOM 1658 C C . VAL A 1 209 ? -18.917 -58.321 -2.237 1.00 34.91 209 VAL A C 1
ATOM 1660 O O . VAL A 1 209 ? -17.893 -58.385 -1.560 1.00 34.91 209 VAL A O 1
ATOM 1663 N N . ASP A 1 210 ? -19.990 -59.081 -2.040 1.00 39.53 210 ASP A N 1
ATOM 1664 C CA . ASP A 1 210 ? -19.940 -60.398 -1.419 1.00 39.53 210 ASP A CA 1
ATOM 1665 C C . ASP A 1 210 ? -18.925 -61.277 -2.162 1.00 39.53 210 ASP A C 1
ATOM 1667 O O . ASP A 1 210 ? -19.034 -61.457 -3.382 1.00 39.53 210 ASP A O 1
ATOM 1671 N N . ARG A 1 211 ? -17.985 -61.859 -1.415 1.00 42.12 211 ARG A N 1
ATOM 1672 C CA . ARG A 1 211 ? -17.679 -63.301 -1.381 1.00 42.12 211 ARG A CA 1
ATOM 1673 C C . ARG A 1 211 ? -16.614 -63.605 -0.337 1.00 42.12 211 ARG A C 1
ATOM 1675 O O . ARG A 1 211 ? -15.561 -62.935 -0.357 1.00 42.12 211 ARG A O 1
#

Sequence (211 aa):
MSSVTGEISRLDTEIGDRLSFRNLPEAGDTSWQKARPYQSDFERLSKLGWKVRSPNGEEWHHVVLGRKSGGFVGACDCKGFEYNRGPCVHLCALRKSAWGNRNLCRTETDINDRPIRICDLDDTDATEQRYWYLTDLQREAYLNCDLGDMGVREYQRAKGYSSPGTVSNRLRAAREKVREHDDDLIADGGTAARRDGLTDDRRLLGEGVDR

Foldseek 3Di:
DDPPPPDADLQLQDFADFADPPCCVVVVPPLLVQQDLQQKAWDDFFLFWIFIGHNPRPDTKIKGWAAEPNTITMDIPDPQRVPDPHDGNRSSSLVVQQVCVVPVVDFDAHPVRHGRHHYYLVPDDPLCNLQVSQHPLLSVLCCPDVVHDAPLVRVCVVVVPPDSVVSVVSPVVSVVSNVVSVVVCVVVPHPPDDDPPPDPPPPPDPDDDDD

Radius of gyration: 21.11 Å; chains: 1; bounding box: 43×82×44 Å

Secondary structure (DSSP, 8-state):
------PPPGGGGS---EE--SSTTTTT-HHHHH--GGGSEEEE-SSSEEEEE-TT-SS-EEEEEEEETTEEEEEESSHHHHSSSS--HHHHHHHHHHHHHHHSS---B-TTSPBP-PPBGGGS-HHHHHTTTS-HHHHHHHHHHTSSS--HHHHHHHTT-S-HHHHHHHHHHHHHHHHHHHHHHHHTT-TTS----S--TTS--------

pLDDT: mean 77.04, std 19.01, range [25.34, 96.75]